Protein AF-A0A0F9G6Y0-F1 (afdb_monomer_lite)

Secondary structure (DSSP, 8-state):
--HHHHHHHHHHHHHHHHHHHHHHHHHHHHHHHHHHHHHHHHHHHHHHHHHHHHHHHHHHHHHHHHHHHHHHHHHHHHHHHHHHHHHHHHHHHHHHHHHHHHHHHHHHHHHHHHHHHHHHHHHHHHHHHHHHH-TTS-HHHHHHHHHHHHHHHHHHHHHHHHHHT---STT-----S--------------------

Radius of gyration: 64.53 Å; chains: 1; bounding box: 117×68×175 Å

Foldseek 3Di:
DVVVVVVVVVVVVVVVVVVVVVVVVVVVVVVVVVVVVVVVVVVVVVVVVVVVVVVVVVVVVVVVVVVVVVVVVVVVVVVVVVVVVVVVVVVVVVVVVVVVVVVVVLVVLVVVLVVQLVVLVVVLVVVLVVLVPDPVADPVRSVVVNVVSVVVSLVSNVVSCVSSVHPCNVVDCPPPPPDPPDPDDDDDDDDDDDDDD

Organism: NCBI:txid412755

Sequence (197 aa):
MIELRDENLKAVMTHQGTLDETMVTANYDANSLLQGELGLINEQLDKNKAGYRTDDIEQQGDIEDELLRQKGVIEEKLQGIVGSQALEQQGLKGELMLDVTALEGKYKTLMATKGAAATIFANASLVMSEILANPDISTIAKDALIKHQVTLLKSALNVVGAIGDIDLTDLLTFGDGDNIAFPGGPGGPWGPYGPGG

pLDDT: mean 77.16, std 16.22, range [29.38, 96.5]

Structure (mmCIF, N/CA/C/O backbone):
data_AF-A0A0F9G6Y0-F1
#
_entry.id   AF-A0A0F9G6Y0-F1
#
loop_
_atom_site.group_PDB
_atom_site.id
_atom_site.type_symbol
_atom_site.label_atom_id
_atom_site.label_alt_id
_atom_site.label_comp_id
_atom_site.label_asym_id
_atom_site.label_entity_id
_atom_site.label_seq_id
_atom_site.pdbx_PDB_ins_code
_atom_site.Cartn_x
_atom_site.Cartn_y
_atom_site.Cartn_z
_atom_site.occupancy
_atom_site.B_iso_or_equiv
_atom_site.auth_seq_id
_atom_site.auth_comp_id
_atom_site.auth_asym_id
_atom_site.auth_atom_id
_atom_site.pdbx_PDB_model_num
ATOM 1 N N . MET A 1 1 ? 75.652 6.330 -91.603 1.00 62.91 1 MET A N 1
ATOM 2 C CA . MET A 1 1 ? 75.627 6.075 -90.140 1.00 62.91 1 MET A CA 1
ATOM 3 C C . MET A 1 1 ? 74.922 7.174 -89.345 1.00 62.91 1 MET A C 1
ATOM 5 O O . MET A 1 1 ? 74.298 6.826 -88.357 1.00 62.91 1 MET A O 1
ATOM 9 N N . ILE A 1 2 ? 74.984 8.454 -89.741 1.00 69.50 2 ILE A N 1
ATOM 10 C CA . ILE A 1 2 ? 74.304 9.550 -89.016 1.00 69.50 2 ILE A CA 1
ATOM 11 C C . ILE A 1 2 ? 72.777 9.530 -89.244 1.00 69.50 2 ILE A C 1
ATOM 13 O O . ILE A 1 2 ? 72.038 9.515 -88.271 1.00 69.50 2 ILE A O 1
ATOM 17 N N . GLU A 1 3 ? 72.301 9.382 -90.486 1.00 70.19 3 GLU A N 1
ATOM 18 C CA . GLU A 1 3 ? 70.852 9.331 -90.796 1.00 70.19 3 GLU A CA 1
ATOM 19 C C . GLU A 1 3 ? 70.107 8.193 -90.081 1.00 70.19 3 GLU A C 1
ATOM 21 O O . GLU A 1 3 ? 69.054 8.409 -89.492 1.00 70.19 3 GLU A O 1
ATOM 26 N N . LEU A 1 4 ? 70.697 6.992 -90.033 1.00 75.81 4 LEU A N 1
ATOM 27 C CA . LEU A 1 4 ? 70.101 5.836 -89.351 1.00 75.81 4 LEU A CA 1
ATOM 28 C C . LEU A 1 4 ? 69.978 6.043 -87.828 1.00 75.81 4 LEU A C 1
ATOM 30 O O . LEU A 1 4 ? 69.187 5.380 -87.160 1.00 75.81 4 LEU A O 1
ATOM 34 N N . ARG A 1 5 ? 70.791 6.938 -87.253 1.00 78.75 5 ARG A N 1
ATOM 35 C CA . ARG A 1 5 ? 70.744 7.287 -85.829 1.00 78.75 5 ARG A CA 1
ATOM 36 C C . ARG A 1 5 ? 69.632 8.297 -85.545 1.00 78.75 5 ARG A C 1
ATOM 38 O O . ARG A 1 5 ? 68.960 8.156 -84.528 1.00 78.75 5 ARG A O 1
ATOM 45 N N . ASP A 1 6 ? 69.408 9.247 -86.448 1.00 84.06 6 ASP A N 1
ATOM 46 C CA . ASP A 1 6 ? 68.346 10.252 -86.325 1.00 84.06 6 ASP A CA 1
ATOM 47 C C . ASP A 1 6 ? 66.949 9.653 -86.538 1.00 84.06 6 ASP A C 1
ATOM 49 O O . ASP A 1 6 ? 66.020 9.978 -85.797 1.00 84.06 6 ASP A O 1
ATOM 53 N N . GLU A 1 7 ? 66.795 8.717 -87.480 1.00 83.56 7 GLU A N 1
ATOM 54 C CA . GLU A 1 7 ? 65.532 7.986 -87.665 1.00 83.56 7 GLU A CA 1
ATOM 55 C C . GLU A 1 7 ? 65.181 7.130 -86.444 1.00 83.56 7 GLU A C 1
ATOM 57 O O . GLU A 1 7 ? 64.045 7.165 -85.967 1.00 83.56 7 GLU A O 1
ATOM 62 N N . ASN A 1 8 ? 66.167 6.425 -85.882 1.00 85.44 8 ASN A N 1
ATOM 63 C CA . ASN A 1 8 ? 65.980 5.658 -84.652 1.00 85.44 8 ASN A CA 1
ATOM 64 C C . ASN A 1 8 ? 65.640 6.562 -83.459 1.00 85.44 8 ASN A C 1
ATOM 66 O O . ASN A 1 8 ? 64.753 6.230 -82.676 1.00 85.44 8 ASN A O 1
ATOM 70 N N . LEU A 1 9 ? 66.289 7.724 -83.333 1.00 87.56 9 LEU A N 1
ATOM 71 C CA . LEU A 1 9 ? 65.975 8.690 -82.279 1.00 87.56 9 LEU A CA 1
ATOM 72 C C . LEU A 1 9 ? 64.541 9.221 -82.415 1.00 87.56 9 LEU A C 1
ATOM 74 O O . LEU A 1 9 ? 63.803 9.267 -81.432 1.00 87.56 9 LEU A O 1
ATOM 78 N N . LYS A 1 10 ? 64.115 9.558 -83.636 1.00 89.19 10 LYS A N 1
ATOM 79 C CA . LYS A 1 10 ? 62.754 10.026 -83.922 1.00 89.19 10 LYS A CA 1
ATOM 80 C C . LYS A 1 10 ? 61.702 8.952 -83.632 1.00 89.19 10 LYS A C 1
ATOM 82 O O . LYS A 1 10 ? 60.656 9.270 -83.064 1.00 89.19 10 LYS A O 1
ATOM 87 N N . ALA A 1 11 ? 61.974 7.694 -83.978 1.00 87.88 11 ALA A N 1
ATOM 88 C CA . ALA A 1 11 ? 61.091 6.569 -83.675 1.00 87.88 11 ALA A CA 1
ATOM 89 C C . ALA A 1 11 ? 60.954 6.346 -82.161 1.00 87.88 11 ALA A C 1
ATOM 91 O O . ALA A 1 11 ? 59.837 6.206 -81.666 1.00 87.88 11 ALA A O 1
ATOM 92 N N . VAL A 1 12 ? 62.064 6.402 -81.417 1.00 89.50 12 VAL A N 1
ATOM 93 C CA . VAL A 1 12 ? 62.062 6.290 -79.949 1.00 89.50 12 VAL A CA 1
ATOM 94 C C . VAL A 1 12 ? 61.293 7.443 -79.304 1.00 89.50 12 VAL A C 1
ATOM 96 O O . VAL A 1 12 ? 60.460 7.199 -78.438 1.00 89.50 12 VAL A O 1
ATOM 99 N N . MET A 1 13 ? 61.501 8.685 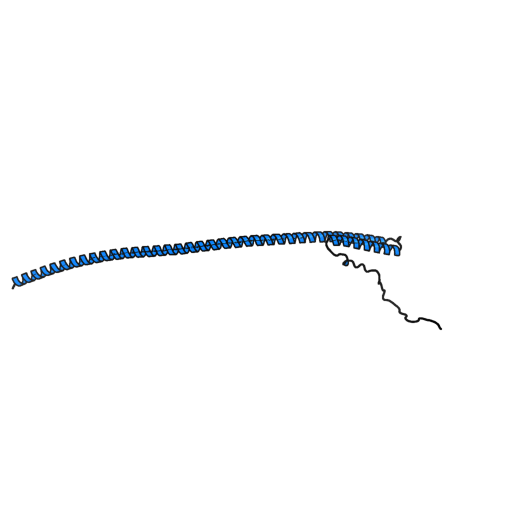-79.748 1.00 90.00 13 MET A N 1
ATOM 100 C CA . MET A 1 13 ? 60.764 9.843 -79.223 1.00 90.00 13 MET A CA 1
ATOM 101 C C . MET A 1 13 ? 59.264 9.765 -79.518 1.00 90.00 13 MET A C 1
ATOM 103 O O . MET A 1 13 ? 58.451 10.093 -78.658 1.00 90.00 13 MET A O 1
ATOM 107 N N . THR A 1 14 ? 58.891 9.307 -80.715 1.00 90.94 14 THR A N 1
ATOM 108 C CA . THR A 1 14 ? 57.478 9.127 -81.084 1.00 90.94 14 THR A CA 1
ATOM 109 C C . THR A 1 14 ? 56.839 8.034 -80.233 1.00 90.94 14 THR A C 1
ATOM 111 O O . THR A 1 14 ? 55.752 8.230 -79.699 1.00 90.94 14 THR A O 1
ATOM 114 N N . HIS A 1 15 ? 57.533 6.908 -80.048 1.00 92.50 15 HIS A N 1
ATOM 115 C CA . HIS A 1 15 ? 57.051 5.814 -79.212 1.00 92.50 15 HIS A CA 1
ATOM 116 C C . HIS A 1 15 ? 56.907 6.235 -77.743 1.00 92.50 15 HIS A C 1
ATOM 118 O O . HIS A 1 15 ? 55.876 5.957 -77.131 1.00 92.50 15 HIS A O 1
ATOM 124 N N . GLN A 1 16 ? 57.885 6.970 -77.204 1.00 90.56 16 GLN A N 1
ATOM 125 C CA . GLN A 1 16 ? 57.816 7.518 -75.850 1.00 90.56 16 GLN A CA 1
ATOM 126 C C . GLN A 1 16 ? 56.622 8.467 -75.692 1.00 90.56 16 GLN A C 1
ATOM 128 O O . GLN A 1 16 ? 55.870 8.326 -74.737 1.00 90.56 16 GLN A O 1
ATOM 133 N N . GLY A 1 17 ? 56.386 9.361 -76.659 1.00 92.38 17 GLY A N 1
ATOM 134 C CA . GLY A 1 17 ? 55.227 10.257 -76.638 1.00 92.38 17 GLY A CA 1
ATOM 135 C C . GLY A 1 17 ? 53.892 9.507 -76.632 1.00 92.38 17 GLY A C 1
ATOM 136 O O . GLY A 1 17 ? 53.020 9.822 -75.829 1.00 92.38 17 GLY A O 1
ATOM 137 N N . THR A 1 18 ? 53.753 8.465 -77.460 1.00 93.69 18 THR A N 1
ATOM 138 C CA . THR A 1 18 ? 52.536 7.631 -77.464 1.00 93.69 18 THR A CA 1
ATOM 139 C C . THR A 1 18 ? 52.351 6.847 -76.166 1.00 93.69 18 THR A C 1
ATOM 141 O O . THR A 1 18 ? 51.222 6.653 -75.715 1.00 93.69 18 THR A O 1
ATOM 144 N N . LEU A 1 19 ? 53.448 6.400 -75.550 1.00 93.69 19 LEU A N 1
ATOM 145 C CA . LEU A 1 19 ? 53.414 5.680 -74.282 1.00 93.69 19 LEU A CA 1
ATOM 146 C C . LEU A 1 19 ? 53.002 6.612 -73.139 1.00 93.69 19 LEU A C 1
ATOM 148 O O . LEU A 1 19 ? 52.130 6.251 -72.353 1.00 93.69 19 LEU A O 1
ATOM 152 N N . ASP A 1 20 ? 53.571 7.815 -73.083 1.00 95.06 20 ASP A N 1
ATOM 153 C CA . ASP A 1 20 ? 53.234 8.825 -72.081 1.00 95.06 20 ASP A CA 1
ATOM 154 C C . ASP A 1 20 ? 51.764 9.255 -72.205 1.00 95.06 20 ASP A C 1
ATOM 156 O O . ASP A 1 20 ? 51.059 9.319 -71.200 1.00 95.06 20 ASP A O 1
ATOM 160 N N . GLU A 1 21 ? 51.266 9.468 -73.428 1.00 94.19 21 GLU A N 1
ATOM 161 C CA . GLU A 1 21 ? 49.852 9.774 -73.680 1.00 94.19 21 GLU A CA 1
ATOM 162 C C . GLU A 1 21 ? 48.940 8.632 -73.212 1.00 94.19 21 GLU A C 1
ATOM 164 O O . GLU A 1 21 ? 47.998 8.859 -72.455 1.00 94.19 21 GLU A O 1
ATOM 169 N N . THR A 1 22 ? 49.277 7.387 -73.566 1.00 94.94 22 THR A N 1
ATOM 170 C CA . THR A 1 22 ? 48.517 6.205 -73.130 1.00 94.94 22 THR A CA 1
ATOM 171 C C . THR A 1 22 ? 48.510 6.074 -71.606 1.00 94.94 22 THR A C 1
ATOM 173 O O . THR A 1 22 ? 47.475 5.774 -71.012 1.00 94.94 22 THR A O 1
ATOM 176 N N . MET A 1 23 ? 49.647 6.329 -70.953 1.00 94.44 23 MET A N 1
ATOM 177 C CA . MET A 1 23 ? 49.774 6.300 -69.495 1.00 94.44 23 MET A CA 1
ATOM 178 C C . MET A 1 23 ? 48.952 7.403 -68.823 1.00 94.44 23 MET A C 1
ATOM 180 O O . MET A 1 23 ? 48.331 7.158 -67.789 1.00 94.44 23 MET A O 1
ATOM 184 N N . VAL A 1 24 ? 48.923 8.612 -69.389 1.00 95.50 24 VAL A N 1
ATOM 185 C CA . VAL A 1 24 ? 48.108 9.721 -68.871 1.00 95.50 24 VAL A CA 1
ATOM 186 C C . VAL A 1 24 ? 46.622 9.398 -68.994 1.00 95.50 24 VAL A C 1
ATOM 188 O O . VAL A 1 24 ? 45.896 9.551 -68.011 1.00 95.50 24 VAL A O 1
ATOM 191 N N . THR A 1 25 ? 46.177 8.896 -70.147 1.00 95.12 25 THR A N 1
ATOM 192 C CA . THR A 1 25 ? 44.778 8.499 -70.352 1.00 95.12 25 THR A CA 1
ATOM 193 C C . THR A 1 25 ? 44.381 7.359 -69.420 1.00 95.12 25 THR A C 1
ATOM 195 O O . THR A 1 25 ? 43.380 7.470 -68.720 1.00 95.12 25 THR A O 1
ATOM 198 N N . ALA A 1 26 ? 45.204 6.313 -69.303 1.00 94.88 26 ALA A N 1
ATOM 199 C CA . ALA A 1 26 ? 44.934 5.201 -68.394 1.00 94.88 26 ALA A CA 1
ATOM 200 C C . ALA A 1 26 ? 44.859 5.648 -66.924 1.00 94.88 26 ALA A C 1
ATOM 202 O O . ALA A 1 26 ? 43.995 5.188 -66.179 1.00 94.88 26 ALA A O 1
ATOM 203 N N . ASN A 1 27 ? 45.725 6.576 -66.502 1.00 95.12 27 ASN A N 1
ATOM 204 C CA . ASN A 1 27 ? 45.669 7.152 -65.157 1.00 95.12 27 ASN A CA 1
ATOM 205 C C . ASN A 1 27 ? 44.414 8.007 -64.942 1.00 95.12 27 ASN A C 1
ATOM 207 O O . ASN A 1 27 ? 43.843 7.990 -63.851 1.00 95.12 27 ASN A O 1
ATOM 211 N N . TYR A 1 28 ? 43.988 8.764 -65.953 1.00 95.19 28 TYR A N 1
ATOM 212 C CA . TYR A 1 28 ? 42.754 9.540 -65.890 1.00 95.19 28 TYR A CA 1
ATOM 213 C C . TYR A 1 28 ? 41.533 8.623 -65.747 1.00 95.19 28 TYR A C 1
ATOM 215 O O . TYR A 1 28 ? 40.726 8.825 -64.839 1.00 95.19 28 TYR A O 1
ATOM 223 N N . ASP A 1 29 ? 41.449 7.576 -66.567 1.00 95.62 29 ASP A N 1
ATOM 224 C CA . ASP A 1 29 ? 40.356 6.603 -66.536 1.00 95.62 29 ASP A CA 1
ATOM 225 C C . ASP A 1 29 ? 40.321 5.845 -65.202 1.00 95.62 29 ASP A C 1
ATOM 227 O O . ASP A 1 29 ? 39.265 5.729 -64.579 1.00 95.62 29 ASP A O 1
ATOM 231 N N . ALA A 1 30 ? 41.481 5.402 -64.704 1.00 95.44 30 ALA A N 1
ATOM 232 C CA . ALA A 1 30 ? 41.591 4.751 -63.400 1.00 95.44 30 ALA A CA 1
ATOM 233 C C . ALA A 1 30 ? 41.136 5.673 -62.258 1.00 95.44 30 ALA A C 1
ATOM 235 O O . ALA A 1 30 ? 40.367 5.255 -61.394 1.00 95.44 30 ALA A O 1
ATOM 236 N N . ASN A 1 31 ? 41.551 6.942 -62.267 1.00 94.88 31 ASN A N 1
ATOM 237 C CA . ASN A 1 31 ? 41.117 7.912 -61.262 1.00 94.88 31 ASN A CA 1
ATOM 238 C C . ASN A 1 31 ? 39.617 8.212 -61.352 1.00 94.88 31 ASN A C 1
ATOM 240 O O . ASN A 1 31 ? 38.967 8.365 -60.318 1.00 94.88 31 ASN A O 1
ATOM 244 N N . SER A 1 32 ? 39.057 8.278 -62.561 1.00 95.81 32 SER A N 1
ATOM 245 C CA . SER A 1 32 ? 37.621 8.472 -62.763 1.00 95.81 32 SER A CA 1
ATOM 246 C C . SER A 1 32 ? 36.811 7.294 -62.215 1.00 95.81 32 SER A C 1
ATOM 248 O O . SER A 1 32 ? 35.842 7.507 -61.483 1.00 95.81 32 SER A O 1
ATOM 250 N N . LEU A 1 33 ? 37.250 6.058 -62.480 1.00 96.06 33 LEU A N 1
ATOM 251 C CA . LEU A 1 33 ? 36.637 4.848 -61.927 1.00 96.06 33 LEU A CA 1
ATOM 252 C C . LEU A 1 33 ? 36.704 4.830 -60.397 1.00 96.06 33 LEU A C 1
ATOM 254 O O . LEU A 1 33 ? 35.678 4.637 -59.748 1.00 96.06 33 LEU A O 1
ATOM 258 N N . LEU A 1 34 ? 37.874 5.120 -59.818 1.00 95.31 34 LEU A N 1
ATOM 259 C CA . LEU A 1 34 ? 38.048 5.186 -58.364 1.00 95.31 34 LEU A CA 1
ATOM 260 C C . LEU A 1 34 ? 37.152 6.254 -57.721 1.00 95.31 34 LEU A C 1
ATOM 262 O O . LEU A 1 34 ? 36.567 6.016 -56.666 1.00 95.31 34 LEU A O 1
ATOM 266 N N . GLN A 1 35 ? 37.003 7.424 -58.349 1.00 95.06 35 GLN A N 1
ATOM 267 C CA . GLN A 1 35 ? 36.088 8.461 -57.862 1.00 95.06 35 GLN A CA 1
ATOM 268 C C . GLN A 1 35 ? 34.625 8.002 -57.902 1.00 95.06 35 GLN A C 1
ATOM 270 O O . GLN A 1 35 ? 33.879 8.269 -56.958 1.00 95.06 35 GLN A O 1
ATOM 275 N N . GLY A 1 36 ? 34.225 7.282 -58.955 1.00 96.06 36 GLY A N 1
ATOM 276 C CA . GLY A 1 36 ? 32.897 6.679 -59.058 1.00 96.06 36 GLY A CA 1
ATOM 277 C C . GLY A 1 36 ? 32.640 5.635 -57.967 1.00 96.06 36 GLY A C 1
ATOM 278 O O . GLY A 1 36 ? 31.619 5.701 -57.280 1.00 96.06 36 GLY A O 1
ATOM 279 N N . GLU A 1 37 ? 33.586 4.716 -57.750 1.00 95.81 37 GLU A N 1
ATOM 280 C CA . GLU A 1 37 ? 33.494 3.689 -56.703 1.00 95.81 37 GLU A CA 1
ATOM 281 C C . GLU A 1 37 ? 33.415 4.301 -55.299 1.00 95.81 37 GLU A C 1
ATOM 283 O O . GLU A 1 37 ? 32.571 3.898 -54.498 1.00 95.81 37 GLU A O 1
ATOM 288 N N . LEU A 1 38 ? 34.225 5.325 -55.006 1.00 94.81 38 LEU A N 1
ATOM 289 C CA . LEU A 1 38 ? 34.160 6.049 -53.732 1.00 94.81 38 LEU A CA 1
ATOM 290 C C . LEU A 1 38 ? 32.797 6.721 -53.517 1.00 94.81 38 LEU A C 1
ATOM 292 O O . LEU A 1 38 ? 32.292 6.731 -52.393 1.00 94.81 38 LEU A O 1
ATOM 296 N N . GLY A 1 39 ? 32.183 7.252 -54.578 1.00 96.06 39 GLY A N 1
ATOM 297 C CA . GLY A 1 39 ? 30.831 7.808 -54.525 1.00 96.06 39 GLY A CA 1
ATOM 298 C C . GLY A 1 39 ? 29.791 6.769 -54.100 1.00 96.06 39 GLY A C 1
ATOM 299 O O . GLY A 1 39 ? 29.021 7.013 -53.171 1.00 96.06 39 GLY A O 1
ATOM 300 N N . LEU A 1 40 ? 29.823 5.587 -54.720 1.00 96.50 40 LEU A N 1
ATOM 301 C CA . LEU A 1 40 ? 28.912 4.483 -54.397 1.00 96.50 40 LEU A CA 1
ATOM 302 C C . LEU A 1 40 ? 29.123 3.948 -52.974 1.00 96.50 40 LEU A C 1
ATOM 304 O O . LEU A 1 40 ? 28.153 3.668 -52.268 1.00 96.50 40 LEU A O 1
ATOM 308 N N . ILE A 1 41 ? 30.379 3.834 -52.529 1.00 96.00 41 ILE A N 1
ATOM 309 C CA . ILE A 1 41 ? 30.711 3.404 -51.162 1.00 96.00 41 ILE A CA 1
ATOM 310 C C . ILE A 1 41 ? 30.152 4.393 -50.137 1.00 96.00 41 ILE A C 1
ATOM 312 O O . ILE A 1 41 ? 29.559 3.968 -49.145 1.00 96.00 41 ILE A O 1
ATOM 316 N N . ASN A 1 42 ? 30.306 5.697 -50.376 1.00 95.81 42 ASN A N 1
ATOM 317 C CA . ASN A 1 42 ? 29.771 6.725 -49.485 1.00 95.81 42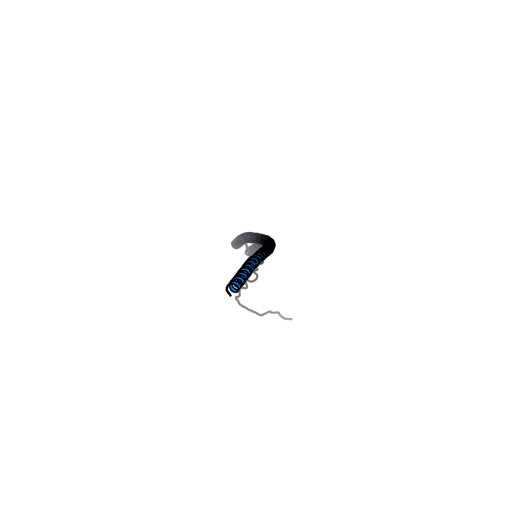 ASN A CA 1
ATOM 318 C C . ASN A 1 42 ? 28.240 6.682 -49.428 1.00 95.81 42 ASN A C 1
ATOM 320 O O . ASN A 1 42 ? 27.673 6.709 -48.338 1.00 95.81 42 ASN A O 1
ATOM 324 N N . GLU A 1 43 ? 27.571 6.524 -50.573 1.00 96.25 43 GLU A N 1
ATOM 325 C CA . GLU A 1 43 ? 26.111 6.395 -50.613 1.00 96.25 43 GLU A CA 1
ATOM 326 C C . GLU A 1 43 ? 25.629 5.155 -49.840 1.00 96.25 43 GLU A C 1
ATOM 328 O O . GLU A 1 43 ? 24.679 5.231 -49.055 1.00 96.25 43 GLU A O 1
ATOM 333 N N . GLN A 1 44 ? 26.296 4.011 -50.012 1.00 95.06 44 GLN A N 1
ATOM 334 C CA . GLN A 1 44 ? 25.956 2.792 -49.279 1.00 95.06 44 GLN A CA 1
ATOM 335 C C . GLN A 1 44 ? 26.214 2.943 -47.775 1.00 95.06 44 GLN A C 1
ATOM 337 O O . GLN A 1 44 ? 25.420 2.468 -46.960 1.00 95.06 44 GLN A O 1
ATOM 342 N N . LEU A 1 45 ? 27.305 3.612 -47.393 1.00 95.12 45 LEU A N 1
ATOM 343 C CA . LEU A 1 45 ? 27.627 3.888 -45.998 1.00 95.12 45 LEU A CA 1
ATOM 344 C C . LEU A 1 45 ? 26.546 4.755 -45.344 1.00 95.12 45 LEU A C 1
ATOM 346 O O . LEU A 1 45 ? 26.136 4.466 -44.219 1.00 95.12 45 LEU A O 1
ATOM 350 N N . ASP A 1 46 ? 26.061 5.778 -46.044 1.00 95.31 46 ASP A N 1
ATOM 351 C CA . ASP A 1 46 ? 25.008 6.660 -45.542 1.00 95.31 46 ASP A CA 1
ATOM 352 C C . ASP A 1 46 ? 23.664 5.935 -45.422 1.00 95.31 46 ASP A C 1
ATOM 354 O O . ASP A 1 46 ? 22.987 6.078 -44.401 1.00 95.31 46 ASP A O 1
ATOM 358 N N . LYS A 1 47 ? 23.315 5.076 -46.391 1.00 94.56 47 LYS A N 1
ATOM 359 C CA . LYS A 1 47 ? 22.130 4.205 -46.297 1.00 94.56 47 LYS A CA 1
ATOM 360 C C . LYS A 1 47 ? 22.210 3.258 -45.103 1.00 94.56 47 LYS A C 1
ATOM 362 O O . LYS A 1 47 ? 21.253 3.164 -44.340 1.00 94.56 47 LYS A O 1
ATOM 367 N N . ASN A 1 48 ? 23.352 2.601 -44.904 1.00 93.69 48 ASN A N 1
ATOM 368 C CA . ASN A 1 48 ? 23.547 1.688 -43.777 1.00 93.69 48 ASN A CA 1
ATOM 369 C C . ASN A 1 48 ? 23.447 2.430 -42.435 1.00 93.69 48 ASN A C 1
ATOM 371 O O . ASN A 1 48 ? 22.769 1.966 -41.524 1.00 93.69 48 ASN A O 1
ATOM 375 N N . LYS A 1 49 ? 24.074 3.610 -42.317 1.00 94.38 49 LYS A N 1
ATOM 376 C CA . LYS A 1 49 ? 23.973 4.454 -41.115 1.00 94.38 49 LYS A CA 1
ATOM 377 C C . LYS A 1 49 ? 22.540 4.898 -40.841 1.00 94.38 49 LYS A C 1
ATOM 379 O O . LYS A 1 49 ? 22.140 4.935 -39.682 1.00 94.38 49 LYS A O 1
ATOM 384 N N . ALA A 1 50 ? 21.788 5.268 -41.876 1.00 91.31 50 ALA A N 1
ATOM 385 C CA . ALA A 1 50 ? 20.386 5.640 -41.730 1.00 91.31 50 ALA A CA 1
ATOM 386 C C . ALA A 1 50 ? 19.548 4.455 -41.232 1.00 91.31 50 ALA A C 1
ATOM 388 O O . ALA A 1 50 ? 18.794 4.632 -40.282 1.00 91.31 50 ALA A O 1
ATOM 389 N N . GLY A 1 51 ? 19.753 3.261 -41.802 1.00 91.94 51 GLY A N 1
ATOM 390 C CA . GLY A 1 51 ? 19.098 2.026 -41.360 1.00 91.94 51 GLY A CA 1
ATOM 391 C C . GLY A 1 51 ? 19.336 1.735 -39.879 1.00 91.94 51 GLY A C 1
ATOM 392 O O . GLY A 1 51 ? 18.380 1.685 -39.116 1.00 91.94 51 GLY A O 1
ATOM 393 N N . TYR A 1 52 ? 20.601 1.683 -39.443 1.00 87.50 52 TYR A N 1
ATOM 394 C CA . TYR A 1 52 ? 20.925 1.434 -38.030 1.00 87.50 52 TYR A CA 1
ATOM 395 C C . TYR A 1 52 ? 20.298 2.457 -37.080 1.00 87.50 52 TYR A C 1
ATOM 397 O O . TYR A 1 52 ? 19.807 2.097 -36.018 1.00 87.50 52 TYR A O 1
ATOM 405 N N . ARG A 1 53 ? 20.268 3.740 -37.465 1.00 89.94 53 ARG A N 1
ATOM 406 C CA . ARG A 1 53 ? 19.632 4.778 -36.642 1.00 89.94 53 ARG A CA 1
ATOM 407 C C . ARG A 1 53 ? 18.125 4.586 -36.526 1.00 89.94 53 ARG A C 1
ATOM 409 O O . ARG A 1 53 ? 17.570 4.909 -35.484 1.00 89.94 53 ARG A O 1
ATOM 416 N N . THR A 1 54 ? 17.466 4.137 -37.589 1.00 91.00 54 THR A N 1
ATOM 417 C CA . THR A 1 54 ? 16.031 3.847 -37.554 1.00 91.00 54 THR A CA 1
ATOM 418 C C . THR A 1 54 ? 15.750 2.646 -36.660 1.00 91.00 54 THR A C 1
ATOM 420 O O . THR A 1 54 ? 14.889 2.759 -35.793 1.00 91.00 54 THR A O 1
ATOM 423 N N . ASP A 1 55 ? 16.526 1.569 -36.797 1.00 87.06 55 ASP A N 1
ATOM 424 C CA . ASP A 1 55 ? 16.387 0.365 -35.972 1.00 87.06 55 ASP A CA 1
ATOM 425 C C . ASP A 1 55 ? 16.603 0.676 -34.478 1.00 87.06 55 ASP A C 1
ATOM 427 O O . ASP A 1 55 ? 15.838 0.221 -33.629 1.00 87.06 55 ASP A O 1
ATOM 431 N N . ASP A 1 56 ? 17.604 1.501 -34.148 1.00 83.56 56 ASP A N 1
ATOM 432 C CA . ASP A 1 56 ? 17.871 1.929 -32.769 1.00 83.56 56 ASP A CA 1
ATOM 433 C C . ASP A 1 56 ? 16.707 2.747 -32.183 1.00 83.56 56 ASP A C 1
ATOM 435 O O . ASP A 1 56 ? 16.344 2.571 -31.019 1.00 83.56 56 ASP A O 1
ATOM 439 N N . ILE A 1 57 ? 16.115 3.647 -32.977 1.00 86.88 57 ILE A N 1
ATOM 440 C CA . ILE A 1 57 ? 14.970 4.467 -32.551 1.00 86.88 57 ILE A CA 1
ATOM 441 C C . ILE A 1 57 ? 13.733 3.592 -32.331 1.00 86.88 57 ILE A C 1
ATOM 443 O O . ILE A 1 57 ? 13.018 3.795 -31.352 1.00 86.88 57 ILE A O 1
ATOM 447 N N . GLU A 1 58 ? 13.483 2.627 -33.216 1.00 86.50 58 GLU A N 1
ATOM 448 C CA . GLU A 1 58 ? 12.353 1.700 -33.097 1.00 86.50 58 GLU A CA 1
ATOM 449 C C . GLU A 1 58 ? 12.484 0.841 -31.836 1.00 86.50 58 GLU A C 1
ATOM 451 O O . GLU A 1 58 ? 11.566 0.802 -31.019 1.00 86.50 58 GLU A O 1
ATOM 456 N N . GLN A 1 59 ? 13.666 0.264 -31.598 1.00 82.19 59 GLN A N 1
ATOM 457 C CA . GLN A 1 59 ? 13.929 -0.511 -30.384 1.00 82.19 59 GLN A CA 1
ATOM 458 C C . GLN A 1 59 ? 13.779 0.327 -29.111 1.00 82.19 59 GLN A C 1
ATOM 460 O O . GLN A 1 59 ? 13.241 -0.158 -28.115 1.00 82.19 59 GLN A O 1
ATOM 465 N N . GLN A 1 60 ? 14.243 1.580 -29.117 1.00 78.06 60 GLN A N 1
ATOM 466 C CA . GLN A 1 60 ? 14.046 2.484 -27.982 1.00 78.06 60 GLN A CA 1
ATOM 467 C C . GLN A 1 60 ? 12.563 2.785 -27.749 1.00 78.06 60 GLN A C 1
ATOM 469 O O . GLN A 1 60 ? 12.120 2.729 -26.603 1.00 78.06 60 GLN A O 1
ATOM 474 N N . GLY A 1 61 ? 11.800 3.036 -28.815 1.00 75.38 61 GLY A N 1
ATOM 475 C CA . GLY A 1 61 ? 10.356 3.256 -28.741 1.00 75.38 61 GLY A CA 1
ATOM 476 C C . GLY A 1 61 ? 9.613 2.061 -28.145 1.00 75.38 61 GLY A C 1
ATOM 477 O O . GLY A 1 61 ? 8.845 2.231 -27.201 1.00 75.38 61 GLY A O 1
ATOM 478 N N . ASP A 1 62 ? 9.909 0.847 -28.613 1.00 79.81 62 ASP A N 1
ATOM 479 C CA . ASP A 1 62 ? 9.294 -0.383 -28.098 1.00 79.81 62 ASP A CA 1
ATOM 480 C C . ASP A 1 62 ? 9.587 -0.600 -26.604 1.00 79.81 62 ASP A C 1
ATOM 482 O O . ASP A 1 62 ? 8.707 -0.993 -25.831 1.00 79.81 62 ASP A O 1
ATOM 486 N N . ILE A 1 63 ? 10.824 -0.321 -26.175 1.00 80.56 63 ILE A N 1
ATOM 487 C CA . ILE A 1 63 ? 11.227 -0.416 -24.765 1.00 80.56 63 ILE A CA 1
ATOM 488 C C . ILE A 1 63 ? 10.488 0.625 -23.916 1.00 80.56 63 ILE A C 1
ATOM 490 O O . ILE A 1 63 ? 10.030 0.307 -22.814 1.00 80.56 63 ILE A O 1
ATOM 494 N N . GLU A 1 64 ? 10.383 1.864 -24.395 1.00 84.31 64 GLU A N 1
ATOM 495 C CA . GLU A 1 64 ? 9.687 2.941 -23.689 1.00 84.31 64 GLU A CA 1
ATOM 496 C C . GLU A 1 64 ? 8.185 2.664 -23.562 1.00 84.31 64 GLU A C 1
ATOM 498 O O . GLU A 1 64 ? 7.624 2.830 -22.473 1.00 84.31 64 GLU A O 1
ATOM 503 N N . ASP A 1 65 ? 7.554 2.172 -24.627 1.00 81.44 65 ASP A N 1
ATOM 504 C CA . ASP A 1 65 ? 6.141 1.792 -24.639 1.00 81.44 65 ASP A CA 1
ATOM 505 C C . ASP A 1 65 ? 5.855 0.645 -23.664 1.00 81.44 65 ASP A C 1
ATOM 507 O O . ASP A 1 65 ? 4.874 0.685 -22.909 1.00 81.44 65 ASP A O 1
ATOM 511 N N . GLU A 1 66 ? 6.722 -0.369 -23.626 1.00 86.44 66 GLU A N 1
ATOM 512 C CA . GLU A 1 66 ? 6.596 -1.477 -22.680 1.00 86.44 66 GLU A CA 1
ATOM 513 C C . GLU A 1 66 ? 6.796 -1.006 -21.232 1.00 86.44 66 GLU A C 1
ATOM 515 O O . GLU A 1 66 ? 6.010 -1.354 -20.345 1.00 86.44 66 GLU A O 1
ATOM 520 N N . LEU A 1 67 ? 7.786 -0.144 -20.979 1.00 82.88 67 LEU A N 1
ATOM 521 C CA . LEU A 1 67 ? 8.001 0.453 -19.659 1.00 82.88 67 LEU A CA 1
ATOM 522 C C . LEU A 1 67 ? 6.774 1.260 -19.208 1.00 82.88 67 LEU A C 1
ATOM 524 O O . LEU A 1 67 ? 6.371 1.184 -18.042 1.00 82.88 67 LEU A O 1
ATOM 528 N N . LEU A 1 68 ? 6.173 2.032 -20.115 1.00 88.44 68 LEU A N 1
ATOM 529 C CA . LEU A 1 68 ? 4.985 2.831 -19.834 1.00 88.44 68 LEU A CA 1
ATOM 530 C C . LEU A 1 68 ? 3.777 1.940 -19.513 1.00 88.44 68 LEU A C 1
ATOM 532 O O . LEU A 1 68 ? 3.073 2.193 -18.531 1.00 88.44 68 LEU A O 1
ATOM 536 N N . ARG A 1 69 ? 3.574 0.859 -20.276 1.00 87.88 69 ARG A N 1
ATOM 537 C CA . ARG A 1 69 ? 2.532 -0.143 -19.997 1.00 87.88 69 ARG A CA 1
ATOM 538 C C . ARG A 1 69 ? 2.711 -0.784 -18.627 1.00 87.88 69 ARG A C 1
ATOM 540 O O . ARG A 1 69 ? 1.753 -0.860 -17.856 1.00 87.88 69 ARG A O 1
ATOM 547 N N . GLN A 1 70 ? 3.930 -1.205 -18.297 1.00 87.75 70 GLN A N 1
ATOM 548 C CA . GLN A 1 70 ? 4.226 -1.809 -16.999 1.00 87.75 70 GLN A CA 1
ATOM 549 C C . GLN A 1 70 ? 3.973 -0.835 -15.847 1.00 87.75 70 GLN A C 1
ATOM 551 O O . GLN A 1 70 ? 3.370 -1.227 -14.846 1.00 87.75 70 GLN A O 1
ATOM 556 N N . LYS A 1 71 ? 4.365 0.437 -15.994 1.00 84.50 71 LYS A N 1
ATOM 557 C CA . LYS A 1 71 ? 4.065 1.482 -15.003 1.00 84.50 71 LYS A CA 1
ATOM 558 C C . LYS A 1 71 ? 2.564 1.643 -14.781 1.00 84.50 71 LYS A C 1
ATOM 560 O O . LYS A 1 71 ? 2.144 1.622 -13.629 1.00 84.50 71 LYS A O 1
ATOM 565 N N . GLY A 1 72 ? 1.765 1.709 -15.847 1.00 84.00 72 GLY A N 1
ATOM 566 C CA . GLY A 1 72 ? 0.306 1.813 -15.732 1.00 84.00 72 GLY A CA 1
ATOM 567 C C . GLY A 1 72 ? -0.314 0.648 -14.952 1.00 84.00 72 GLY A C 1
ATOM 568 O O . GLY A 1 72 ? -1.100 0.862 -14.031 1.00 84.00 72 GLY A O 1
ATOM 569 N N . VAL A 1 73 ? 0.108 -0.588 -15.241 1.00 90.31 73 VAL A N 1
ATOM 570 C CA . VAL A 1 73 ? -0.357 -1.784 -14.509 1.00 90.31 73 VAL A CA 1
ATOM 571 C C . VAL A 1 73 ? 0.059 -1.751 -13.034 1.00 90.31 73 VAL A C 1
ATOM 573 O O . VAL A 1 73 ? -0.697 -2.182 -12.161 1.00 90.31 73 VAL A O 1
ATOM 576 N N . ILE A 1 74 ? 1.270 -1.275 -12.734 1.00 88.94 74 ILE A N 1
ATOM 577 C CA . ILE A 1 74 ? 1.751 -1.143 -11.354 1.00 88.94 74 ILE A CA 1
ATOM 578 C C . ILE A 1 74 ? 0.939 -0.086 -10.605 1.00 88.94 74 ILE A C 1
ATOM 580 O O . ILE A 1 74 ? 0.507 -0.357 -9.487 1.00 88.94 74 ILE A O 1
ATOM 584 N N . GLU A 1 75 ? 0.709 1.080 -11.204 1.00 91.44 75 GLU A N 1
ATOM 585 C CA . GLU A 1 75 ? -0.067 2.170 -10.604 1.00 91.44 75 GLU A CA 1
ATOM 586 C C . GLU A 1 75 ? -1.504 1.739 -10.294 1.00 91.44 75 GLU A C 1
ATOM 588 O O . GLU A 1 75 ? -1.976 1.959 -9.177 1.00 91.44 75 GLU A O 1
ATOM 593 N N . GLU A 1 76 ? -2.162 1.041 -11.223 1.00 91.75 76 GLU A N 1
ATOM 594 C CA . GLU A 1 76 ? -3.510 0.501 -11.022 1.00 91.75 76 GLU A CA 1
ATOM 595 C C . GLU A 1 76 ? -3.556 -0.483 -9.840 1.00 91.75 76 GLU A C 1
ATOM 597 O O . GLU A 1 76 ? -4.402 -0.372 -8.946 1.00 91.75 76 GLU A O 1
ATOM 602 N N . LYS A 1 77 ? -2.596 -1.415 -9.777 1.00 87.81 77 LYS A N 1
ATOM 603 C CA . LYS A 1 77 ? -2.485 -2.361 -8.656 1.00 87.81 77 LYS A CA 1
ATOM 604 C C . LYS A 1 77 ? -2.224 -1.649 -7.334 1.00 87.81 77 LYS A C 1
ATOM 606 O O . LYS A 1 77 ? -2.817 -2.011 -6.318 1.00 87.81 77 LYS A O 1
ATOM 611 N N . LEU A 1 78 ? -1.343 -0.651 -7.333 1.00 90.75 78 LEU A N 1
ATOM 612 C CA . LEU A 1 78 ? -0.979 0.091 -6.131 1.00 90.75 78 LEU A CA 1
ATOM 613 C C . LEU A 1 78 ? -2.177 0.884 -5.599 1.00 90.75 78 LEU A C 1
ATOM 615 O O . LEU A 1 78 ? -2.450 0.850 -4.399 1.00 90.75 78 LEU A O 1
ATOM 619 N N . GLN A 1 79 ? -2.940 1.521 -6.489 1.00 90.12 79 GLN A N 1
ATOM 620 C CA . GLN A 1 79 ? -4.170 2.224 -6.136 1.00 90.12 79 GLN A CA 1
ATOM 621 C C . GLN A 1 79 ? -5.220 1.271 -5.546 1.00 90.12 79 GLN A C 1
ATOM 623 O O . GLN A 1 79 ? -5.834 1.599 -4.529 1.00 90.12 79 GLN A O 1
ATOM 628 N N . GLY A 1 80 ? -5.380 0.077 -6.127 1.00 90.12 80 GLY A N 1
ATOM 629 C CA . GLY A 1 80 ? -6.261 -0.963 -5.593 1.00 90.12 80 GLY A CA 1
ATOM 630 C C . GLY A 1 80 ? -5.878 -1.400 -4.175 1.00 90.12 80 GLY A C 1
ATOM 631 O O . GLY A 1 80 ? -6.731 -1.412 -3.288 1.00 90.12 80 GLY A O 1
ATOM 632 N N . ILE A 1 81 ? -4.591 -1.686 -3.940 1.00 88.44 81 ILE A N 1
ATOM 633 C CA . ILE A 1 81 ? -4.067 -2.109 -2.628 1.00 88.44 81 ILE A CA 1
ATOM 634 C C . ILE A 1 81 ? -4.254 -1.014 -1.571 1.00 88.44 81 ILE A C 1
ATOM 636 O O . ILE A 1 81 ? -4.710 -1.291 -0.460 1.00 88.44 81 ILE A O 1
ATOM 640 N N . VAL A 1 82 ? -3.914 0.234 -1.905 1.00 90.44 82 VAL A N 1
ATOM 641 C CA . VAL A 1 82 ? -4.061 1.369 -0.981 1.00 90.44 82 VAL A CA 1
ATOM 642 C C . VAL A 1 82 ? -5.535 1.588 -0.634 1.00 90.44 82 VAL A C 1
ATOM 644 O O . VAL A 1 82 ? -5.867 1.781 0.537 1.00 90.44 82 VAL A O 1
ATOM 647 N N . GLY A 1 83 ? -6.428 1.500 -1.624 1.00 88.31 83 GLY A N 1
ATOM 648 C CA . GLY A 1 83 ? -7.871 1.613 -1.414 1.00 88.31 83 GLY A CA 1
ATOM 649 C C . GLY A 1 83 ? -8.426 0.522 -0.497 1.00 88.31 83 GLY A C 1
ATOM 650 O O . GLY A 1 83 ? -9.138 0.829 0.461 1.00 88.31 83 GLY A O 1
ATOM 651 N N . SER A 1 84 ? -8.068 -0.744 -0.737 1.00 88.31 84 SER A N 1
ATOM 652 C CA . SER A 1 84 ? -8.541 -1.862 0.090 1.00 88.31 84 SER A CA 1
ATOM 653 C C . SER A 1 84 ? -8.022 -1.785 1.527 1.00 88.31 84 SER A C 1
ATOM 655 O O . SER A 1 84 ? -8.794 -1.991 2.461 1.00 88.31 84 SER A O 1
ATOM 657 N N . GLN A 1 85 ? -6.748 -1.426 1.722 1.00 86.88 85 GLN A N 1
ATOM 658 C CA . GLN A 1 85 ? -6.166 -1.281 3.061 1.00 86.88 85 GLN A CA 1
ATOM 659 C C . GLN A 1 85 ? -6.811 -0.142 3.854 1.00 86.88 85 GLN A C 1
ATOM 661 O O . GLN A 1 85 ? -7.051 -0.286 5.052 1.00 86.88 85 GLN A O 1
ATOM 666 N N . ALA A 1 86 ? -7.112 0.986 3.204 1.00 86.88 86 ALA A N 1
ATOM 667 C CA . ALA A 1 86 ? -7.784 2.102 3.861 1.00 86.88 86 ALA A CA 1
ATOM 668 C C . ALA A 1 86 ? -9.184 1.706 4.361 1.00 86.88 86 ALA A C 1
ATOM 670 O O . ALA A 1 86 ? -9.545 2.028 5.495 1.00 86.88 86 ALA A O 1
ATOM 671 N N . LEU A 1 87 ? -9.945 0.966 3.546 1.00 85.56 87 LEU A N 1
ATOM 672 C CA . LEU A 1 87 ? -11.271 0.465 3.917 1.00 85.56 87 LEU A CA 1
ATOM 673 C C . LEU A 1 87 ? -11.204 -0.553 5.062 1.00 85.56 87 LEU A C 1
ATOM 675 O O . LEU A 1 87 ? -11.980 -0.452 6.011 1.00 85.56 87 LEU A O 1
ATOM 679 N N . GLU A 1 88 ? -10.257 -1.491 5.015 1.00 86.75 88 GLU A N 1
ATOM 680 C CA . GLU A 1 88 ? -10.054 -2.481 6.079 1.00 86.75 88 GLU A CA 1
ATOM 681 C C . GLU A 1 88 ? -9.697 -1.810 7.414 1.00 86.75 88 GLU A C 1
ATOM 683 O O . GLU A 1 88 ? -10.325 -2.074 8.441 1.00 86.75 88 GLU A O 1
ATOM 688 N N . GLN A 1 89 ? -8.753 -0.863 7.402 1.00 84.75 89 GLN A N 1
ATOM 689 C CA . GLN A 1 89 ? -8.379 -0.105 8.598 1.00 84.75 89 GLN A CA 1
ATOM 690 C C . GLN A 1 89 ? -9.540 0.721 9.156 1.00 84.75 89 GLN A C 1
ATOM 692 O O . GLN A 1 89 ? -9.666 0.862 10.373 1.00 84.75 89 GLN A O 1
ATOM 697 N N . GLN A 1 90 ? -10.380 1.291 8.291 1.00 84.94 90 GLN A N 1
ATOM 698 C CA . GLN A 1 90 ? -11.567 2.022 8.722 1.00 84.94 90 GLN A CA 1
ATOM 699 C C . GLN A 1 90 ? -12.597 1.088 9.371 1.00 84.94 90 GLN A C 1
ATOM 701 O O . GLN A 1 90 ? -13.161 1.449 10.404 1.00 84.94 90 GLN A O 1
ATOM 706 N N . GLY A 1 91 ? -12.795 -0.111 8.813 1.00 83.25 91 GLY A N 1
ATOM 707 C CA . GLY A 1 91 ? -13.648 -1.150 9.392 1.00 83.25 91 GLY A CA 1
ATOM 708 C C . GLY A 1 91 ? -13.184 -1.566 10.788 1.00 83.25 91 GLY A C 1
ATOM 709 O O . GLY A 1 91 ? -13.952 -1.455 11.742 1.00 83.25 91 GLY A O 1
ATOM 710 N N . LEU A 1 92 ? -11.902 -1.921 10.929 1.00 83.06 92 LEU A N 1
ATOM 711 C CA . LEU A 1 92 ? -11.297 -2.298 12.215 1.00 83.06 92 LEU A CA 1
ATOM 712 C C . LEU A 1 92 ? -11.405 -1.182 13.264 1.00 83.06 92 LEU A C 1
ATOM 714 O O . LEU A 1 92 ? -11.695 -1.440 14.430 1.00 83.06 92 LEU A O 1
ATOM 718 N N . LYS A 1 93 ? -11.200 0.080 12.859 1.00 81.94 93 LYS A N 1
ATOM 719 C CA . LYS A 1 93 ? -11.385 1.236 13.752 1.00 81.94 93 LYS A CA 1
ATOM 720 C C . LYS A 1 93 ? -12.838 1.392 14.201 1.00 81.94 93 LYS A C 1
ATOM 722 O O . LYS A 1 93 ? -13.069 1.731 15.359 1.00 81.94 93 LYS A O 1
ATOM 727 N N . GLY A 1 94 ? -13.798 1.169 13.303 1.00 83.00 94 GLY A N 1
ATOM 728 C CA . GLY A 1 94 ? -15.224 1.216 13.624 1.00 83.00 94 GLY A CA 1
ATOM 729 C C . GLY A 1 94 ? -15.629 0.134 14.626 1.00 83.00 94 GLY A C 1
ATOM 730 O O . GLY A 1 94 ? -16.275 0.442 15.624 1.00 83.00 94 GLY A O 1
ATOM 731 N N . GLU A 1 95 ? -15.195 -1.106 14.399 1.00 81.94 95 GLU A N 1
ATOM 732 C CA . GLU A 1 95 ? -15.456 -2.240 15.294 1.00 81.94 95 GLU A CA 1
ATOM 733 C C . GLU A 1 95 ? -14.843 -2.019 16.684 1.00 81.94 95 GLU A C 1
ATOM 735 O O . GLU A 1 95 ? -15.545 -2.097 17.691 1.00 81.94 95 GLU A O 1
ATOM 740 N N . LEU A 1 96 ? -13.577 -1.592 16.744 1.00 76.94 96 LEU A N 1
ATOM 741 C CA . LEU A 1 96 ? -12.918 -1.257 18.008 1.00 76.94 96 LEU A CA 1
ATOM 742 C C . LEU A 1 96 ? -13.657 -0.147 18.773 1.00 76.94 96 LEU A C 1
ATOM 744 O O . LEU A 1 96 ? -13.780 -0.204 19.995 1.00 76.94 96 LEU A O 1
ATOM 748 N N . MET A 1 97 ? -14.151 0.875 18.071 1.00 77.31 97 MET A N 1
ATOM 749 C CA . MET A 1 97 ? -14.894 1.967 18.701 1.00 77.31 97 MET A CA 1
ATOM 750 C C . MET A 1 97 ? -16.224 1.487 19.296 1.00 77.31 97 MET A C 1
ATOM 752 O O . MET A 1 97 ? -16.609 1.949 20.375 1.00 77.31 97 MET A O 1
ATOM 756 N N . LEU A 1 98 ? -16.914 0.557 18.630 1.00 79.06 98 LEU A N 1
ATOM 757 C CA . LEU A 1 98 ? -18.132 -0.062 19.157 1.00 79.06 98 LEU A CA 1
ATOM 758 C C . LEU A 1 98 ? -17.836 -0.866 20.425 1.00 79.06 98 LEU A C 1
ATOM 760 O O . LEU A 1 98 ? -18.524 -0.678 21.431 1.00 79.06 98 LEU A O 1
ATOM 764 N N . ASP A 1 99 ? -16.781 -1.678 20.408 1.00 76.25 99 ASP A N 1
ATOM 765 C CA . ASP A 1 99 ? -16.378 -2.488 21.559 1.00 76.25 99 ASP A CA 1
ATOM 766 C C . ASP A 1 99 ? -15.983 -1.631 22.763 1.00 76.25 99 ASP A C 1
ATOM 768 O O . ASP A 1 99 ? -16.440 -1.880 23.883 1.00 76.25 99 ASP A O 1
ATOM 772 N N . VAL A 1 100 ? -15.191 -0.576 22.546 1.00 79.62 100 VAL A N 1
ATOM 773 C CA . VAL A 1 100 ? -14.813 0.370 23.608 1.00 79.62 100 VAL A CA 1
ATOM 774 C C . VAL A 1 100 ? -16.052 1.062 24.175 1.00 79.62 100 VAL A C 1
ATOM 776 O O . VAL A 1 100 ? -16.210 1.123 25.392 1.00 79.62 100 VAL A O 1
ATOM 779 N N . THR A 1 101 ? -16.973 1.518 23.323 1.00 80.12 101 THR A N 1
ATOM 780 C CA . THR A 1 101 ? -18.215 2.173 23.769 1.00 80.12 101 THR A CA 1
ATOM 781 C C . THR A 1 101 ? -19.089 1.220 24.588 1.00 80.12 101 THR A C 1
ATOM 783 O O . THR A 1 101 ? -19.628 1.599 25.633 1.00 80.12 101 THR A O 1
ATOM 786 N N . ALA A 1 102 ? -19.209 -0.039 24.157 1.00 76.81 102 ALA A N 1
ATOM 787 C CA . ALA A 1 102 ? -19.939 -1.066 24.890 1.00 76.81 102 ALA A CA 1
ATOM 788 C C . ALA A 1 102 ? -19.285 -1.365 26.250 1.00 76.81 102 ALA A C 1
ATOM 790 O O . ALA A 1 102 ? -19.983 -1.493 27.260 1.00 76.81 102 ALA A O 1
ATOM 791 N N . LEU A 1 103 ? -17.952 -1.435 26.297 1.00 72.75 103 LEU A N 1
ATOM 792 C CA . LEU A 1 103 ? -17.191 -1.666 27.523 1.00 72.75 103 LEU A CA 1
ATOM 793 C C . LEU A 1 103 ? -17.308 -0.491 28.502 1.00 72.75 103 LEU A C 1
ATOM 795 O O . LEU A 1 103 ? -17.533 -0.707 29.693 1.00 72.75 103 LEU A O 1
ATOM 799 N N . GLU A 1 104 ? -17.241 0.747 28.014 1.00 76.19 104 GLU A N 1
ATOM 800 C CA . GLU A 1 104 ? -17.489 1.945 28.819 1.00 76.19 104 GLU A CA 1
ATOM 801 C C . GLU A 1 104 ? -18.911 1.974 29.387 1.00 76.19 104 GLU A C 1
ATOM 803 O O . GLU A 1 104 ? -19.101 2.333 30.551 1.00 76.19 104 GLU A O 1
ATOM 808 N N . GLY A 1 105 ? -19.909 1.579 28.590 1.00 75.69 105 GLY A N 1
ATOM 809 C CA . GLY A 1 105 ? -21.295 1.446 29.036 1.00 75.69 105 GLY A CA 1
ATOM 810 C C . GLY A 1 105 ? -21.426 0.438 30.176 1.00 75.69 105 GLY A C 1
ATOM 811 O O . GLY A 1 105 ? -21.921 0.782 31.249 1.00 75.69 105 GLY A O 1
ATOM 812 N N . LYS A 1 106 ? -20.891 -0.775 29.985 1.00 71.88 106 LYS A N 1
ATOM 813 C CA . LYS A 1 106 ? -20.858 -1.820 31.022 1.00 71.88 106 LYS A CA 1
ATOM 814 C C . LYS A 1 106 ? -20.136 -1.350 32.285 1.00 71.88 106 LYS A C 1
ATOM 816 O O . LYS A 1 106 ? -20.631 -1.566 33.388 1.00 71.88 106 LYS A O 1
ATO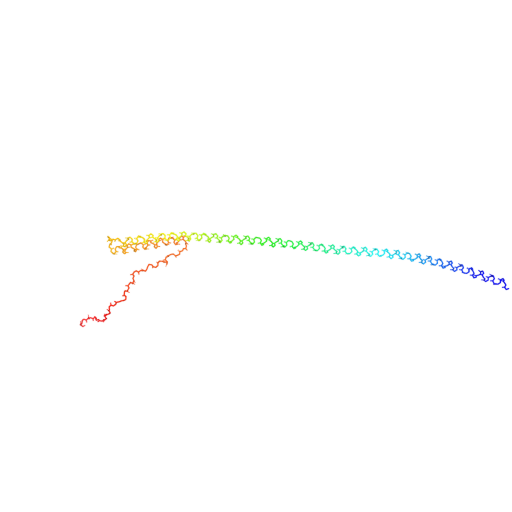M 821 N N . TYR A 1 107 ? -19.002 -0.665 32.146 1.00 74.94 107 TYR A N 1
ATOM 822 C CA . TYR A 1 107 ? -18.241 -0.140 33.279 1.00 74.94 107 TYR A CA 1
ATOM 823 C C . TYR A 1 107 ? -19.002 0.949 34.050 1.00 74.94 107 TYR A C 1
ATOM 825 O O . TYR A 1 107 ? -19.028 0.924 35.282 1.00 74.94 107 TYR A O 1
ATOM 833 N N . LYS A 1 108 ? -19.654 1.889 33.353 1.00 76.88 108 LYS A N 1
ATOM 834 C CA . LYS A 1 108 ? -20.486 2.927 33.984 1.00 76.88 108 LYS A CA 1
ATOM 835 C C . LYS A 1 108 ? -21.658 2.312 34.743 1.00 76.88 108 LYS A C 1
ATOM 837 O O . LYS A 1 108 ? -21.889 2.693 35.890 1.00 76.88 108 LYS A O 1
ATOM 842 N N . THR A 1 109 ? -22.339 1.337 34.143 1.00 75.62 109 THR A N 1
ATOM 843 C CA . THR A 1 109 ? -23.412 0.587 34.806 1.00 75.62 109 THR A CA 1
ATOM 844 C C . THR A 1 109 ? -22.883 -0.127 36.047 1.00 75.62 109 THR A C 1
ATOM 846 O O . THR A 1 109 ? -23.412 0.083 37.132 1.00 75.62 109 THR A O 1
ATOM 849 N N . LEU A 1 110 ? -21.774 -0.866 35.935 1.00 73.75 110 LEU A N 1
ATOM 850 C CA . LEU A 1 110 ? -21.124 -1.538 37.064 1.00 73.75 110 LEU A CA 1
ATOM 851 C C . LEU A 1 110 ? -20.790 -0.566 38.206 1.00 73.75 110 LEU A C 1
ATOM 853 O O . LEU A 1 110 ? -21.021 -0.883 39.372 1.00 73.75 110 LEU A O 1
ATOM 857 N N . MET A 1 111 ? -20.257 0.617 37.896 1.00 75.62 111 MET A N 1
ATOM 858 C CA . MET A 1 111 ? -19.926 1.624 38.908 1.00 75.62 111 MET A CA 1
ATOM 859 C C . MET A 1 111 ? -21.166 2.215 39.582 1.00 75.62 111 MET A C 1
ATOM 861 O O . MET A 1 111 ? -21.181 2.347 40.808 1.00 75.62 111 MET A O 1
ATOM 865 N N . ALA A 1 112 ? -22.220 2.514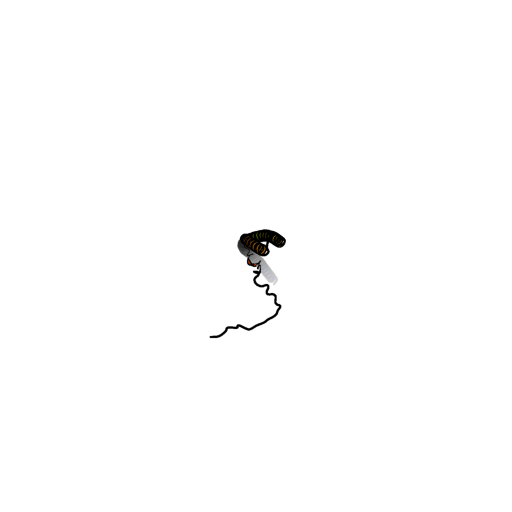 38.820 1.00 74.25 112 ALA A N 1
ATOM 866 C CA . ALA A 1 112 ? -23.492 2.974 39.374 1.00 74.25 112 ALA A CA 1
ATOM 867 C C . ALA A 1 112 ? -24.124 1.911 40.289 1.00 74.25 112 ALA A C 1
ATOM 869 O O . ALA A 1 112 ? -24.533 2.215 41.412 1.00 74.25 112 ALA A O 1
ATOM 870 N N . THR A 1 113 ? -24.115 0.651 39.850 1.00 73.69 113 THR A N 1
ATOM 871 C CA . THR A 1 113 ? -24.608 -0.498 40.614 1.00 73.69 113 THR A CA 1
ATOM 872 C C . THR A 1 113 ? -23.824 -0.694 41.912 1.00 73.69 113 THR A C 1
ATOM 874 O O . THR A 1 113 ? -24.424 -0.870 42.972 1.00 73.69 113 THR A O 1
ATOM 877 N N . LYS A 1 114 ? -22.488 -0.587 41.876 1.00 69.12 114 LYS A N 1
ATOM 878 C CA . LYS A 1 114 ? -21.637 -0.655 43.078 1.00 69.12 114 LYS A CA 1
ATOM 879 C C . LYS A 1 114 ? -21.936 0.466 44.071 1.00 69.12 114 LYS A C 1
ATOM 881 O O . LYS A 1 114 ? -22.017 0.200 45.268 1.00 69.12 114 LYS A O 1
ATOM 886 N N . GLY A 1 115 ? -22.119 1.696 43.588 1.00 74.81 115 GLY A N 1
ATOM 887 C CA . GLY A 1 115 ? -22.500 2.829 44.432 1.00 74.81 115 GLY A CA 1
ATOM 888 C C . GLY A 1 115 ? -23.836 2.596 45.140 1.00 74.81 115 GLY A C 1
ATOM 889 O O . GLY A 1 115 ? -23.922 2.736 46.358 1.00 74.81 115 GLY A O 1
ATOM 890 N N . ALA A 1 116 ? -24.850 2.151 44.393 1.00 73.38 116 ALA A N 1
ATOM 891 C CA . ALA A 1 116 ? -26.166 1.830 44.940 1.00 73.38 116 ALA A CA 1
ATOM 892 C C . ALA A 1 116 ? -26.110 0.689 45.973 1.00 73.38 116 ALA A C 1
ATOM 894 O O . ALA A 1 116 ? -26.675 0.814 47.060 1.00 73.38 116 ALA A O 1
ATOM 895 N N . ALA A 1 117 ? -25.386 -0.395 45.672 1.00 65.38 117 ALA A N 1
ATOM 896 C CA . ALA A 1 117 ? -25.211 -1.523 46.585 1.00 65.38 117 ALA A CA 1
ATOM 897 C C . ALA A 1 117 ? -24.525 -1.104 47.898 1.00 65.38 117 ALA A C 1
ATOM 899 O O . ALA A 1 117 ? -24.984 -1.479 48.979 1.00 65.38 117 ALA A O 1
ATOM 900 N N . ALA A 1 118 ? -23.474 -0.279 47.823 1.00 71.69 118 ALA A N 1
ATOM 901 C CA . ALA A 1 118 ? -22.772 0.232 48.999 1.00 71.69 118 ALA A CA 1
ATOM 902 C C . ALA A 1 118 ? -23.687 1.085 49.896 1.00 71.69 118 ALA A C 1
ATOM 904 O O . ALA A 1 118 ? -23.676 0.928 51.118 1.00 71.69 118 ALA A O 1
ATOM 905 N N . THR A 1 119 ? -24.524 1.944 49.306 1.00 77.94 119 THR A N 1
ATOM 906 C CA . THR A 1 119 ? -25.504 2.746 50.055 1.00 77.94 119 THR A CA 1
ATOM 907 C C . THR A 1 119 ? -26.564 1.875 50.731 1.00 77.94 119 THR A C 1
ATOM 909 O O . THR A 1 119 ? -26.878 2.090 51.901 1.00 77.94 119 THR A O 1
ATOM 912 N N . ILE A 1 120 ? -27.096 0.868 50.032 1.00 77.38 120 ILE A N 1
ATOM 913 C CA . ILE A 1 120 ? -28.100 -0.053 50.588 1.00 77.38 120 ILE A CA 1
ATOM 914 C C . ILE A 1 120 ? -27.518 -0.840 51.768 1.00 77.38 120 ILE A C 1
ATOM 916 O O . ILE A 1 120 ? -28.163 -0.943 52.811 1.00 77.38 120 ILE A O 1
ATOM 920 N N . PHE A 1 121 ? -26.286 -1.340 51.639 1.00 74.75 121 PHE A N 1
ATOM 921 C CA . PHE A 1 121 ? -25.603 -2.057 52.715 1.00 74.75 121 PHE A CA 1
ATOM 922 C C . PHE A 1 121 ? -25.343 -1.169 53.942 1.00 74.75 121 PHE A C 1
ATOM 924 O O . PHE A 1 121 ? -25.588 -1.596 55.074 1.00 74.75 121 PHE A O 1
ATOM 931 N N . ALA A 1 122 ? -24.889 0.072 53.734 1.00 75.69 122 ALA A N 1
ATOM 932 C CA . ALA A 1 122 ? -24.657 1.026 54.818 1.00 75.69 122 ALA A CA 1
ATOM 933 C C . ALA A 1 122 ? -25.953 1.341 55.583 1.00 75.69 122 ALA A C 1
ATOM 935 O O . ALA A 1 122 ? -25.973 1.286 56.812 1.00 75.69 122 ALA A O 1
ATOM 936 N N . ASN A 1 123 ? -27.053 1.582 54.862 1.00 78.31 123 ASN A N 1
ATOM 937 C CA . ASN A 1 123 ? -28.365 1.825 55.464 1.00 78.31 123 ASN A CA 1
ATOM 938 C C . ASN A 1 123 ? -28.882 0.601 56.232 1.00 78.31 123 ASN A C 1
ATOM 940 O O . ASN A 1 123 ? -29.353 0.738 57.359 1.00 78.31 123 ASN A O 1
ATOM 944 N N . ALA A 1 124 ? -28.760 -0.600 55.661 1.00 74.62 124 ALA A N 1
ATOM 945 C CA . ALA A 1 124 ? -29.171 -1.830 56.334 1.00 74.62 124 ALA A CA 1
ATOM 946 C C . ALA A 1 124 ? -28.357 -2.080 57.615 1.00 74.62 124 ALA A C 1
ATOM 948 O O . ALA A 1 124 ? -28.928 -2.439 58.642 1.00 74.62 124 ALA A O 1
ATOM 949 N N . SER A 1 125 ? -27.045 -1.823 57.582 1.00 76.81 125 SER A N 1
ATOM 950 C CA . SER A 1 125 ? -26.162 -1.962 58.750 1.00 76.81 125 SER A CA 1
ATOM 951 C C . SER A 1 125 ? -26.511 -0.984 59.874 1.00 76.81 125 SER A C 1
ATOM 953 O O . SER A 1 125 ? -26.494 -1.367 61.044 1.00 76.81 125 SER A O 1
ATOM 955 N N . LEU A 1 126 ? -26.873 0.258 59.534 1.00 83.25 126 LEU A N 1
ATOM 956 C CA . LEU A 1 126 ? -27.349 1.246 60.507 1.00 83.25 126 LEU A CA 1
ATOM 957 C C . LEU A 1 126 ? -28.652 0.789 61.174 1.00 83.25 126 LEU A C 1
ATOM 959 O O . LEU A 1 126 ? -28.711 0.714 62.398 1.00 83.25 126 LEU A O 1
ATOM 963 N N . VAL A 1 127 ? -29.651 0.385 60.384 1.00 80.69 127 VAL A N 1
ATOM 964 C CA . VAL A 1 127 ? -30.949 -0.083 60.902 1.00 80.69 127 VAL A CA 1
ATOM 965 C C . VAL A 1 127 ? -30.791 -1.336 61.773 1.00 80.69 127 VAL A C 1
ATOM 967 O O . VAL A 1 127 ? -31.417 -1.444 62.826 1.00 80.69 127 VAL A O 1
ATOM 970 N N . MET A 1 128 ? -29.931 -2.284 61.383 1.00 78.31 128 MET A N 1
ATOM 971 C CA . MET A 1 128 ? -29.636 -3.466 62.205 1.00 78.31 128 MET A CA 1
ATOM 972 C C . MET A 1 128 ? -28.969 -3.089 63.536 1.00 78.31 128 MET A C 1
ATOM 974 O O . MET A 1 128 ? -29.327 -3.644 64.575 1.00 78.31 128 MET A O 1
ATOM 978 N N . SER A 1 129 ? -28.041 -2.127 63.526 1.00 78.38 129 SER A N 1
ATOM 979 C CA . SER A 1 129 ? -27.401 -1.608 64.742 1.00 78.38 129 SER A CA 1
ATOM 980 C C . SER A 1 129 ? -28.408 -0.919 65.670 1.00 78.38 129 SER A C 1
ATOM 982 O O . SER A 1 129 ? -28.411 -1.170 66.874 1.00 78.38 129 SER A O 1
ATOM 984 N N . GLU A 1 130 ? -29.328 -0.122 65.119 1.00 83.75 130 GLU A N 1
ATOM 985 C CA . GLU A 1 130 ? -30.408 0.528 65.873 1.00 83.75 130 GLU A CA 1
ATOM 986 C C . GLU A 1 130 ? -31.349 -0.492 66.533 1.00 83.75 130 GLU A C 1
ATOM 988 O O . GLU A 1 130 ? -31.685 -0.351 67.710 1.00 83.75 130 GLU A O 1
ATOM 993 N N . ILE A 1 131 ? -31.724 -1.563 65.819 1.00 80.31 131 ILE A N 1
ATOM 994 C CA . ILE A 1 131 ? -32.533 -2.665 66.372 1.00 80.31 131 ILE A CA 1
ATOM 995 C C . ILE A 1 131 ? -31.797 -3.348 67.534 1.00 80.31 131 ILE A C 1
ATOM 997 O O . ILE A 1 131 ? -32.399 -3.638 68.572 1.00 80.31 131 ILE A O 1
ATOM 1001 N N . LEU A 1 132 ? -30.495 -3.601 67.379 1.00 78.94 132 LEU A N 1
ATOM 1002 C CA . LEU A 1 132 ? -29.674 -4.236 68.412 1.00 78.94 132 LEU A CA 1
ATOM 1003 C C . LEU A 1 132 ? -29.502 -3.345 69.646 1.00 78.94 132 LEU A C 1
ATOM 1005 O O . LEU A 1 132 ? -29.598 -3.845 70.771 1.00 78.94 132 LEU A O 1
ATOM 1009 N N . ALA A 1 133 ? -29.300 -2.043 69.444 1.00 84.81 133 ALA A N 1
ATOM 1010 C CA . ALA A 1 133 ? -29.090 -1.063 70.504 1.00 84.81 133 ALA A CA 1
ATOM 1011 C C . ALA A 1 133 ? -30.374 -0.688 71.263 1.00 84.81 133 ALA A C 1
ATOM 1013 O O . ALA A 1 133 ? -30.284 -0.191 72.384 1.00 84.81 133 ALA A O 1
ATOM 1014 N N . ASN A 1 134 ? -31.560 -0.941 70.698 1.00 82.31 134 ASN A N 1
ATOM 1015 C CA . ASN A 1 134 ? -32.831 -0.581 71.325 1.00 82.31 134 ASN A CA 1
ATOM 1016 C C . ASN A 1 134 ? -33.158 -1.499 72.529 1.00 82.31 134 ASN A C 1
ATOM 1018 O O . ASN A 1 134 ? -33.352 -2.703 72.339 1.00 82.31 134 ASN A O 1
ATOM 1022 N N . PRO A 1 135 ? -33.232 -0.982 73.769 1.00 79.81 135 PRO A N 1
ATOM 1023 C CA . PRO A 1 135 ? -33.517 -1.791 74.955 1.00 79.81 135 PRO A CA 1
ATOM 1024 C C . PRO A 1 135 ? -34.988 -2.229 75.075 1.00 79.81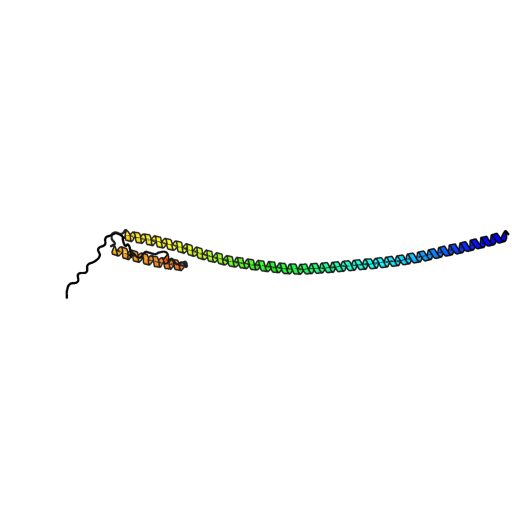 135 PRO A C 1
ATOM 1026 O O . PRO A 1 135 ? -35.263 -3.197 75.782 1.00 79.81 135 PRO A O 1
ATOM 1029 N N . ASP A 1 136 ? -35.914 -1.575 74.369 1.00 83.06 136 ASP A N 1
ATOM 1030 C CA . ASP A 1 136 ? -37.364 -1.808 74.466 1.00 83.06 136 ASP A CA 1
ATOM 1031 C C . ASP A 1 136 ? -37.843 -2.993 73.607 1.00 83.06 136 ASP A C 1
ATOM 1033 O O . ASP A 1 136 ? -38.988 -3.438 73.709 1.00 83.06 136 ASP A O 1
ATOM 1037 N N . ILE A 1 137 ? -36.968 -3.530 72.752 1.00 78.94 137 ILE A N 1
ATOM 1038 C CA . ILE A 1 137 ? -37.259 -4.681 71.894 1.00 78.94 137 ILE A CA 1
ATOM 1039 C C . ILE A 1 137 ? -36.764 -5.954 72.586 1.00 78.94 137 ILE A C 1
ATOM 1041 O O . ILE A 1 137 ? -35.590 -6.072 72.944 1.00 78.94 137 ILE A O 1
ATOM 1045 N N . SER A 1 138 ? -37.645 -6.945 72.739 1.00 79.25 138 SER A N 1
ATOM 1046 C CA . SER A 1 138 ? -37.254 -8.251 73.278 1.00 79.25 138 SER A CA 1
ATOM 1047 C C . SER A 1 138 ? -36.215 -8.929 72.379 1.00 79.25 138 SER A C 1
ATOM 1049 O O . SER A 1 138 ? -36.204 -8.747 71.164 1.00 79.25 138 SER A O 1
ATOM 1051 N N . THR A 1 139 ? -35.345 -9.757 72.955 1.00 74.94 139 THR A N 1
ATOM 1052 C CA . THR A 1 139 ? -34.292 -10.469 72.207 1.00 74.94 139 THR A CA 1
ATOM 1053 C C . THR A 1 139 ? -34.847 -11.309 71.051 1.00 74.94 139 THR A C 1
ATOM 1055 O O . THR A 1 139 ? -34.266 -11.325 69.970 1.00 74.94 139 THR A O 1
ATOM 1058 N N . ILE A 1 140 ? -36.016 -11.927 71.245 1.00 75.81 140 ILE A N 1
ATOM 1059 C CA . ILE A 1 140 ? -36.733 -12.696 70.216 1.00 75.81 140 ILE A CA 1
ATOM 1060 C C . ILE A 1 140 ? -37.233 -11.776 69.090 1.00 75.81 140 ILE A C 1
ATOM 1062 O O . ILE A 1 140 ? -37.109 -12.108 67.912 1.00 75.81 140 ILE A O 1
ATOM 1066 N N . ALA A 1 141 ? -37.767 -10.599 69.430 1.00 75.38 141 ALA A N 1
ATOM 1067 C CA . ALA A 1 141 ? -38.228 -9.630 68.439 1.00 75.38 141 ALA A CA 1
ATOM 1068 C C . ALA A 1 141 ? -37.063 -8.981 67.670 1.00 75.38 141 ALA A C 1
ATOM 1070 O O . ALA A 1 141 ? -37.201 -8.721 66.476 1.00 75.38 141 ALA A O 1
ATOM 1071 N N . LYS A 1 142 ? -35.898 -8.784 68.306 1.00 74.31 142 LYS A N 1
ATOM 1072 C CA . LYS A 1 142 ? -34.673 -8.323 67.629 1.00 74.31 142 LYS A CA 1
ATOM 1073 C C . LYS A 1 142 ? -34.222 -9.306 66.555 1.00 74.31 142 LYS A C 1
ATOM 1075 O O . LYS A 1 142 ? -33.970 -8.886 65.432 1.00 74.31 142 LYS A O 1
ATOM 1080 N N . ASP A 1 143 ? -34.173 -10.598 66.875 1.00 72.25 143 ASP A N 1
ATOM 1081 C CA . ASP A 1 143 ? -33.773 -11.638 65.920 1.00 72.25 143 ASP A CA 1
ATOM 1082 C C . ASP A 1 143 ? -34.726 -11.703 64.710 1.00 72.25 143 ASP A C 1
ATOM 1084 O O . ASP A 1 143 ? -34.286 -11.709 63.559 1.00 72.25 143 ASP A O 1
ATOM 1088 N N . ALA A 1 144 ? -36.042 -11.638 64.946 1.00 72.44 144 ALA A N 1
ATOM 1089 C CA . ALA A 1 144 ? -37.038 -11.595 63.872 1.00 72.44 144 ALA A CA 1
ATOM 1090 C C . ALA A 1 144 ? -36.902 -10.343 62.979 1.00 72.44 144 ALA A C 1
ATOM 1092 O O . ALA A 1 144 ? -36.979 -10.443 61.752 1.00 72.44 144 ALA A O 1
ATOM 1093 N N . LEU A 1 145 ? -36.663 -9.170 63.577 1.00 74.75 145 LEU A N 1
ATOM 1094 C CA . LEU A 1 145 ? -36.472 -7.916 62.842 1.00 74.75 145 LEU A CA 1
ATOM 1095 C C . LEU A 1 145 ? -35.165 -7.908 62.041 1.00 74.75 145 LEU A C 1
ATOM 1097 O O . LEU A 1 145 ? -35.161 -7.460 60.897 1.00 74.75 145 LEU A O 1
ATOM 1101 N N . ILE A 1 146 ? -34.073 -8.449 62.587 1.00 76.94 146 ILE A N 1
ATOM 1102 C CA . ILE A 1 146 ? -32.796 -8.578 61.871 1.00 76.94 146 ILE A CA 1
ATOM 1103 C C . ILE A 1 146 ? -32.944 -9.539 60.688 1.00 76.94 146 ILE A C 1
ATOM 1105 O O . ILE A 1 146 ? -32.555 -9.185 59.577 1.00 76.94 146 ILE A O 1
ATOM 1109 N N . LYS A 1 147 ? -33.586 -10.702 60.873 1.00 76.69 147 LYS A N 1
ATOM 1110 C CA . LYS A 1 147 ? -33.890 -11.647 59.778 1.00 76.69 147 LYS A CA 1
ATOM 1111 C C . LYS A 1 147 ? -34.721 -11.002 58.668 1.00 76.69 147 LYS A C 1
ATOM 1113 O O . LYS A 1 147 ? -34.442 -11.201 57.482 1.00 76.69 147 LYS A O 1
ATOM 1118 N N . HIS A 1 148 ? -35.704 -10.183 59.037 1.00 76.44 148 HIS A N 1
ATOM 1119 C CA . HIS A 1 148 ? -36.484 -9.412 58.075 1.00 76.44 148 HIS A CA 1
ATOM 1120 C C . HIS A 1 148 ? -35.615 -8.395 57.313 1.00 76.44 148 HIS A C 1
ATOM 1122 O O . HIS A 1 148 ? -35.698 -8.325 56.087 1.00 76.44 148 HIS A O 1
ATOM 1128 N N . GLN A 1 149 ? -34.721 -7.669 57.996 1.00 76.81 149 GLN A N 1
ATOM 1129 C CA . GLN A 1 149 ? -33.818 -6.724 57.328 1.00 76.81 149 GLN A CA 1
ATOM 1130 C C . GLN A 1 149 ? -32.775 -7.395 56.435 1.00 76.81 149 GLN A C 1
ATOM 1132 O O . GLN A 1 149 ? -32.472 -6.882 55.360 1.00 76.81 149 GLN A O 1
ATOM 1137 N N . VAL A 1 150 ? -32.276 -8.571 56.814 1.00 77.25 150 VAL A N 1
ATOM 1138 C CA . VAL A 1 150 ? -31.406 -9.387 55.954 1.00 77.25 150 VAL A CA 1
ATOM 1139 C C . VAL A 1 150 ? -32.156 -9.827 54.692 1.00 77.25 150 VAL A C 1
ATOM 1141 O O . VAL A 1 150 ? -31.599 -9.789 53.598 1.00 77.25 150 VAL A O 1
ATOM 1144 N N . THR A 1 151 ? -33.435 -10.190 54.813 1.00 79.06 151 THR A N 1
ATOM 1145 C CA . THR A 1 151 ? -34.271 -10.582 53.664 1.00 79.06 151 THR A CA 1
ATOM 1146 C C . THR A 1 151 ? -34.512 -9.409 52.710 1.00 79.06 151 THR A C 1
ATOM 1148 O O . THR A 1 151 ? -34.356 -9.558 51.496 1.00 79.06 151 THR A O 1
ATOM 1151 N N . LEU A 1 152 ? -34.824 -8.223 53.243 1.00 78.81 152 LEU A N 1
ATOM 1152 C CA . LEU A 1 152 ? -34.971 -7.006 52.440 1.00 78.81 152 LEU A CA 1
ATOM 1153 C C . LEU A 1 152 ? -33.660 -6.602 51.759 1.00 78.81 152 LEU A C 1
ATOM 1155 O O . LEU A 1 152 ? -33.668 -6.252 50.580 1.00 78.81 152 LEU A O 1
ATOM 1159 N N . LEU A 1 153 ? -32.533 -6.714 52.464 1.00 75.88 153 LEU A N 1
ATOM 1160 C CA . LEU A 1 153 ? -31.205 -6.453 51.915 1.00 75.88 153 LEU A CA 1
ATOM 1161 C C . LEU A 1 153 ? -30.878 -7.401 50.750 1.00 75.88 153 LEU A C 1
ATOM 1163 O O . LEU A 1 153 ? -30.456 -6.934 49.694 1.00 75.88 153 LEU A O 1
ATOM 1167 N N . LYS A 1 154 ? -31.143 -8.708 50.895 1.00 72.38 154 LYS A N 1
ATOM 1168 C CA . LYS A 1 154 ? -30.990 -9.694 49.807 1.00 72.38 154 LYS A CA 1
ATOM 1169 C C . LYS A 1 154 ? -31.856 -9.339 48.595 1.00 72.38 154 LYS A C 1
ATOM 1171 O O . LYS A 1 154 ? -31.370 -9.351 47.469 1.00 72.38 154 LYS A O 1
ATOM 1176 N N . SER A 1 155 ? -33.118 -8.964 48.813 1.00 76.81 155 SER A N 1
ATOM 1177 C CA . SER A 1 155 ? -34.013 -8.552 47.724 1.00 76.81 155 SER A CA 1
ATOM 1178 C C . SER A 1 155 ? -33.529 -7.282 47.019 1.00 76.81 155 SER A C 1
ATOM 1180 O O . SER A 1 155 ? -33.587 -7.203 45.794 1.00 76.81 155 SER A O 1
ATOM 1182 N N . ALA A 1 156 ? -33.050 -6.289 47.770 1.00 71.19 156 ALA A N 1
ATOM 1183 C CA . ALA A 1 156 ? -32.556 -5.035 47.211 1.00 71.19 156 ALA A CA 1
ATOM 1184 C C . ALA A 1 156 ? -31.262 -5.244 46.406 1.00 71.19 156 ALA A C 1
ATOM 1186 O O . ALA A 1 156 ? -31.122 -4.699 45.313 1.00 71.19 156 ALA A O 1
ATOM 1187 N N . LEU A 1 157 ? -30.348 -6.082 46.901 1.00 69.44 157 LEU A N 1
ATOM 1188 C CA . LEU A 1 157 ? -29.116 -6.435 46.195 1.00 69.44 157 LEU A CA 1
ATOM 1189 C C . LEU A 1 157 ? -29.367 -7.308 44.965 1.00 69.44 157 LEU A C 1
ATOM 1191 O O . LEU A 1 157 ? -28.655 -7.144 43.983 1.00 69.44 157 LEU A O 1
ATOM 1195 N N . ASN A 1 158 ? -30.407 -8.144 44.964 1.00 73.31 158 ASN A N 1
ATOM 1196 C CA . ASN A 1 158 ? -30.842 -8.874 43.769 1.00 73.31 158 ASN A CA 1
ATOM 1197 C C . ASN A 1 158 ? -31.353 -7.950 42.669 1.00 73.31 158 ASN A C 1
ATOM 1199 O O . ASN A 1 158 ? -30.993 -8.119 41.509 1.00 73.31 158 ASN A O 1
ATOM 1203 N N . VAL A 1 159 ? -32.164 -6.949 43.016 1.00 73.19 159 VAL A N 1
ATOM 1204 C CA . VAL A 1 159 ? -32.652 -5.965 42.038 1.00 73.19 159 VAL A CA 1
ATOM 1205 C C . VAL A 1 159 ? -31.490 -5.139 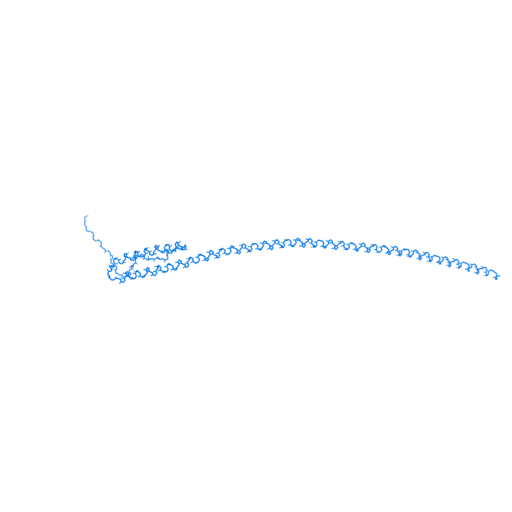41.481 1.00 73.19 159 VAL A C 1
ATOM 1207 O O . VAL A 1 159 ? -31.395 -4.936 40.275 1.00 73.19 159 VAL A O 1
ATOM 1210 N N . VAL A 1 160 ? -30.573 -4.700 42.345 1.00 68.56 160 VAL A N 1
ATOM 1211 C CA . VAL A 1 160 ? -29.384 -3.927 41.952 1.00 68.56 160 VAL A CA 1
ATOM 1212 C C . VAL A 1 160 ? -28.416 -4.777 41.119 1.00 68.56 160 VAL A C 1
ATOM 1214 O O . VAL A 1 160 ? -27.927 -4.315 40.091 1.00 68.56 160 VAL A O 1
ATOM 1217 N N . GLY A 1 161 ? -28.205 -6.036 41.497 1.00 65.88 161 GLY A N 1
ATOM 1218 C CA . GLY A 1 161 ? -27.432 -7.016 40.737 1.00 65.88 161 GLY A CA 1
ATOM 1219 C C . GLY A 1 161 ? -28.029 -7.290 39.358 1.00 65.88 161 GLY A C 1
ATOM 1220 O O . GLY A 1 161 ? -27.319 -7.194 38.363 1.00 65.88 161 GLY A O 1
ATOM 1221 N N . ALA A 1 162 ? -29.347 -7.485 39.267 1.00 70.56 162 ALA A N 1
ATOM 1222 C CA . ALA A 1 162 ? -30.055 -7.656 37.997 1.00 70.56 162 ALA A CA 1
ATOM 1223 C C . ALA A 1 162 ? -29.962 -6.420 37.078 1.00 70.56 162 ALA A C 1
ATOM 1225 O O . ALA A 1 162 ? -29.899 -6.570 35.862 1.00 70.56 162 ALA A O 1
ATOM 1226 N N . ILE A 1 163 ? -29.905 -5.201 37.634 1.00 68.88 163 ILE A N 1
ATOM 1227 C CA . ILE A 1 163 ? -29.680 -3.960 36.862 1.00 68.88 163 ILE A CA 1
ATOM 1228 C C . ILE A 1 163 ? -28.250 -3.894 36.303 1.00 68.88 163 ILE A C 1
ATOM 1230 O O . ILE A 1 163 ? -28.029 -3.343 35.225 1.00 68.88 163 ILE A O 1
ATOM 1234 N N . GLY A 1 164 ? -27.273 -4.428 37.039 1.00 62.44 164 GLY A N 1
ATOM 1235 C CA . GLY A 1 164 ? -25.868 -4.445 36.635 1.00 62.44 164 GLY A CA 1
ATOM 1236 C C . GLY A 1 164 ? -25.413 -5.692 35.882 1.00 62.44 164 GLY A C 1
ATOM 1237 O O . GLY A 1 164 ? -24.249 -5.722 35.495 1.00 62.44 164 GLY A O 1
ATOM 1238 N N . ASP A 1 165 ? -26.287 -6.686 35.701 1.00 66.25 165 ASP A N 1
ATOM 1239 C CA . ASP A 1 165 ? -25.939 -8.049 35.268 1.00 66.25 165 ASP A CA 1
ATOM 1240 C C . ASP A 1 165 ? -24.808 -8.667 36.120 1.00 66.25 165 ASP A C 1
ATOM 1242 O O . ASP A 1 165 ? -23.831 -9.226 35.625 1.00 66.25 165 ASP A O 1
ATOM 1246 N N . ILE A 1 166 ? -24.899 -8.479 37.441 1.00 64.94 166 ILE A N 1
ATOM 1247 C CA . ILE A 1 166 ? -23.924 -8.957 38.428 1.00 64.94 166 ILE A CA 1
ATOM 1248 C C . ILE A 1 166 ? -24.665 -9.791 39.464 1.00 64.94 166 ILE A C 1
ATOM 1250 O O . ILE A 1 166 ? -25.602 -9.310 40.103 1.00 64.94 166 ILE A O 1
ATOM 1254 N N . ASP A 1 167 ? -24.200 -11.015 39.689 1.00 62.91 167 ASP A N 1
ATOM 1255 C CA . ASP A 1 167 ? -24.666 -11.834 40.802 1.00 62.91 167 ASP A CA 1
ATOM 1256 C C . ASP A 1 167 ? -24.028 -11.344 42.112 1.00 62.91 167 ASP A C 1
ATOM 1258 O O . ASP A 1 167 ? -22.826 -11.485 42.342 1.00 62.91 167 ASP A O 1
ATOM 1262 N N . LEU A 1 168 ? -24.837 -10.696 42.952 1.00 64.31 168 LEU A N 1
ATOM 1263 C CA . LEU A 1 168 ? -24.438 -10.207 44.276 1.00 64.31 168 LEU A CA 1
ATOM 1264 C C . LEU A 1 168 ? -24.978 -11.094 45.406 1.00 64.31 168 LEU A C 1
ATOM 1266 O O . LEU A 1 168 ? -24.712 -10.819 46.579 1.00 64.31 168 LEU A O 1
ATOM 1270 N N . THR A 1 169 ? -25.740 -12.135 45.068 1.00 60.72 169 THR A N 1
ATOM 1271 C CA . THR A 1 169 ? -26.453 -12.986 46.027 1.00 60.72 169 THR A CA 1
ATOM 1272 C C . THR A 1 169 ? -25.504 -13.854 46.837 1.00 60.72 169 THR A C 1
ATOM 1274 O O . THR A 1 169 ? -25.691 -14.003 48.045 1.00 60.72 169 THR A O 1
ATOM 1277 N N . ASP A 1 170 ? -24.441 -14.338 46.196 1.00 59.62 170 ASP A N 1
ATOM 1278 C CA . ASP A 1 170 ? -23.420 -15.189 46.816 1.00 59.62 170 ASP A CA 1
ATOM 1279 C C . ASP A 1 170 ? -22.351 -14.398 47.585 1.00 59.62 170 ASP A C 1
ATOM 1281 O O . ASP A 1 170 ? -21.583 -14.966 48.363 1.00 59.62 170 ASP A O 1
ATOM 1285 N N . LEU A 1 171 ? -22.304 -13.071 47.417 1.00 57.56 171 LEU A N 1
ATOM 1286 C CA . LEU A 1 171 ? -21.333 -12.213 48.102 1.00 57.56 171 LEU A CA 1
ATOM 1287 C C . LEU A 1 171 ? -21.634 -12.060 49.604 1.00 57.56 171 LEU A C 1
ATOM 1289 O O . LEU A 1 171 ? -20.766 -11.651 50.375 1.00 57.56 171 LEU A O 1
ATOM 1293 N N . LEU A 1 172 ? -22.866 -12.363 50.022 1.00 60.03 172 LEU A N 1
ATOM 1294 C CA . LEU A 1 172 ? -23.326 -12.238 51.400 1.00 60.03 172 LEU A CA 1
ATOM 1295 C C . LEU A 1 172 ? -23.805 -13.589 51.930 1.00 60.03 172 LEU A C 1
ATOM 1297 O O . LEU A 1 172 ? -25.003 -13.861 52.048 1.00 60.03 172 LEU A O 1
ATOM 1301 N N . THR A 1 173 ? -22.847 -14.423 52.324 1.00 53.59 173 THR A N 1
ATOM 1302 C CA . THR A 1 173 ? -23.100 -15.551 53.219 1.00 53.59 173 THR A CA 1
ATOM 1303 C C . THR A 1 173 ? -23.358 -15.009 54.623 1.00 53.59 173 THR A C 1
ATOM 1305 O O . THR A 1 173 ? -22.484 -14.939 55.484 1.00 53.59 173 THR A O 1
ATOM 1308 N N . PHE A 1 174 ? -24.594 -14.580 54.867 1.00 55.03 174 PHE A N 1
ATOM 1309 C CA . PHE A 1 174 ? -25.071 -14.417 56.233 1.00 55.03 174 PHE A CA 1
ATOM 1310 C C . PHE A 1 174 ? -25.120 -15.818 56.814 1.00 55.03 174 PHE A C 1
ATOM 1312 O O . PHE A 1 174 ? -26.013 -16.579 56.456 1.00 55.03 174 PHE A O 1
ATOM 1319 N N . GLY A 1 175 ? -24.105 -16.184 57.599 1.00 45.09 175 GLY A N 1
ATOM 1320 C CA . GLY A 1 175 ? -24.087 -17.461 58.291 1.00 45.09 175 GLY A CA 1
ATOM 1321 C C . GLY A 1 175 ? -25.422 -17.624 58.996 1.00 45.09 175 GLY A C 1
ATOM 1322 O O . GLY A 1 175 ? -25.742 -16.846 59.897 1.00 45.09 175 GLY A O 1
ATOM 1323 N N . ASP A 1 176 ? -26.220 -18.582 58.530 1.00 44.84 176 ASP A N 1
ATOM 1324 C CA . ASP A 1 176 ? -27.384 -19.028 59.269 1.00 44.84 176 ASP A CA 1
ATOM 1325 C C . ASP A 1 176 ? -26.862 -19.370 60.664 1.00 44.84 176 ASP A C 1
ATOM 1327 O O . ASP A 1 176 ? -25.874 -20.094 60.803 1.00 44.84 176 ASP A O 1
ATOM 1331 N N . GLY A 1 177 ? -27.440 -18.754 61.692 1.00 45.81 177 GLY A N 1
ATOM 1332 C CA . GLY A 1 177 ? -26.995 -18.841 63.083 1.00 45.81 177 GLY A CA 1
ATOM 1333 C C . GLY A 1 177 ? -27.105 -20.236 63.714 1.00 45.81 177 GLY A C 1
ATOM 1334 O O . GLY A 1 177 ? -27.297 -20.325 64.919 1.00 45.81 177 GLY A O 1
ATOM 1335 N N . ASP A 1 178 ? -26.958 -21.307 62.938 1.00 41.66 178 ASP A N 1
ATOM 1336 C CA . ASP A 1 178 ? -27.023 -22.709 63.339 1.00 41.66 178 ASP A CA 1
ATOM 1337 C C . ASP A 1 178 ? -25.622 -23.347 63.371 1.00 41.66 178 ASP A C 1
ATOM 1339 O O . ASP A 1 178 ? -25.368 -24.375 62.753 1.00 41.66 178 ASP A O 1
ATOM 1343 N N . ASN A 1 179 ? -24.677 -22.726 64.086 1.00 40.91 179 ASN A N 1
ATOM 1344 C CA . ASN A 1 179 ? -23.720 -23.426 64.963 1.00 40.91 179 ASN A CA 1
ATOM 1345 C C . ASN A 1 179 ? -22.687 -22.453 65.539 1.00 40.91 179 ASN A C 1
ATOM 1347 O O . ASN A 1 179 ? -21.571 -22.319 65.039 1.00 40.91 179 ASN A O 1
ATOM 1351 N N . ILE A 1 180 ? -23.013 -21.851 66.681 1.00 42.72 180 ILE A N 1
ATOM 1352 C CA . ILE A 1 180 ? -21.980 -21.499 67.660 1.00 42.72 180 ILE A CA 1
ATOM 1353 C C . ILE A 1 180 ? -21.885 -22.675 68.636 1.00 42.72 180 ILE A C 1
ATOM 1355 O O . ILE A 1 180 ? -22.297 -22.592 69.792 1.00 42.72 180 ILE A O 1
ATOM 1359 N N . ALA A 1 181 ? -21.395 -23.820 68.157 1.00 38.34 181 ALA A N 1
ATOM 1360 C CA . ALA A 1 181 ? -20.987 -24.896 69.047 1.00 38.34 181 ALA A CA 1
ATOM 1361 C C . ALA A 1 181 ? -19.723 -24.430 69.782 1.00 38.34 181 ALA A C 1
ATOM 1363 O O . ALA A 1 181 ? -18.619 -24.510 69.249 1.00 38.34 181 ALA A O 1
ATOM 1364 N N . PHE A 1 182 ? -19.892 -23.900 70.996 1.00 38.34 182 PHE A N 1
ATOM 1365 C CA . PHE A 1 182 ? -18.796 -23.692 71.941 1.00 38.34 182 PHE A CA 1
ATOM 1366 C C . PHE A 1 182 ? -18.115 -25.047 72.211 1.00 38.34 182 PHE A C 1
ATOM 1368 O O . PHE A 1 182 ? -18.754 -25.941 72.773 1.00 38.34 182 PHE A O 1
ATOM 1375 N N . PRO A 1 183 ? -16.833 -25.241 71.855 1.00 40.44 183 PRO A N 1
ATOM 1376 C CA . PRO A 1 183 ? -16.127 -26.461 72.198 1.00 40.44 183 PRO A CA 1
ATOM 1377 C C . PRO A 1 183 ? -15.563 -26.292 73.612 1.00 40.44 183 PRO A C 1
ATOM 1379 O O . PRO A 1 183 ? -14.536 -25.642 73.798 1.00 40.44 183 PRO A O 1
ATOM 1382 N N . GLY A 1 184 ? -16.239 -26.834 74.632 1.00 33.84 184 GLY A N 1
ATOM 1383 C CA . GLY A 1 184 ? -15.713 -26.710 75.996 1.00 33.84 184 GLY A CA 1
ATOM 1384 C C . GLY A 1 184 ? -16.514 -27.296 77.160 1.00 33.84 184 GLY A C 1
ATOM 1385 O O . GLY A 1 184 ? -16.762 -26.578 78.118 1.00 33.84 184 GLY A O 1
ATOM 1386 N N . GLY A 1 185 ? -16.800 -28.604 77.126 1.00 29.38 185 GLY A N 1
ATOM 1387 C CA . GLY A 1 185 ? -16.818 -29.474 78.321 1.00 29.38 185 GLY A CA 1
ATOM 1388 C C . GLY A 1 185 ? -18.159 -29.732 79.040 1.00 29.38 185 GLY A C 1
ATOM 1389 O O . GLY A 1 185 ? -19.099 -28.958 78.895 1.00 29.38 185 GLY A O 1
ATOM 1390 N N . PRO A 1 186 ? -18.242 -30.768 79.905 1.00 40.03 186 PRO A N 1
ATOM 1391 C CA . PRO A 1 186 ? -17.554 -32.061 79.908 1.00 40.03 186 PRO A CA 1
ATOM 1392 C C . PRO A 1 186 ? -18.543 -33.232 79.730 1.00 40.03 186 PRO A C 1
ATOM 1394 O O . PRO A 1 186 ? -19.695 -33.189 80.156 1.00 40.03 186 PRO A O 1
ATOM 1397 N N . GLY A 1 187 ? -18.074 -34.299 79.085 1.00 41.53 187 GLY A N 1
ATOM 1398 C CA . GLY A 1 187 ? -18.875 -35.480 78.788 1.00 41.53 187 GLY A CA 1
ATOM 1399 C C . GLY A 1 187 ? -19.376 -36.245 80.016 1.00 41.53 187 GLY A C 1
ATOM 1400 O O . GLY A 1 187 ? -18.732 -36.301 81.061 1.00 41.53 187 GLY A O 1
ATOM 1401 N N . GLY A 1 188 ? -20.505 -36.917 79.812 1.00 32.59 188 GLY A N 1
ATOM 1402 C CA . GLY A 1 188 ? -20.995 -38.010 80.639 1.00 32.59 188 GLY A CA 1
ATOM 1403 C C . GLY A 1 188 ? -21.899 -38.907 79.789 1.00 32.59 188 GLY A C 1
ATOM 1404 O O . GLY A 1 188 ? -23.037 -38.523 79.527 1.00 32.59 188 GLY A O 1
ATOM 1405 N N . PRO A 1 189 ? -21.403 -40.054 79.294 1.00 51.97 189 PRO A N 1
ATOM 1406 C CA . PRO A 1 189 ? -22.174 -40.986 78.486 1.00 51.97 189 PRO A CA 1
ATOM 1407 C C . PRO A 1 189 ? -22.656 -42.178 79.338 1.00 51.97 189 PRO A C 1
ATOM 1409 O O . PRO A 1 189 ? -21.919 -42.666 80.190 1.00 51.97 189 PRO A O 1
ATOM 1412 N N . TRP A 1 190 ? -23.854 -42.684 79.024 1.00 38.72 190 TRP A N 1
ATOM 1413 C CA . TRP A 1 190 ? -24.437 -43.979 79.432 1.00 38.72 190 TRP A CA 1
ATOM 1414 C C . TRP A 1 190 ? -25.274 -44.057 80.718 1.00 38.72 190 TRP A C 1
ATOM 1416 O O . TRP A 1 190 ? -24.769 -44.076 81.835 1.00 38.72 190 TRP A O 1
ATOM 1426 N N . GLY A 1 191 ? -26.575 -44.291 80.499 1.00 38.75 191 GLY A N 1
ATOM 1427 C CA . GLY A 1 191 ? -27.439 -45.060 81.394 1.00 38.75 191 GLY A CA 1
ATOM 1428 C C . GLY A 1 191 ? -28.936 -44.912 81.085 1.00 38.75 191 GLY A C 1
ATOM 1429 O O . GLY A 1 191 ? -29.562 -44.022 81.653 1.00 38.75 191 GLY A O 1
ATOM 1430 N N . PRO A 1 192 ? -29.555 -45.761 80.238 1.00 45.84 192 PRO A N 1
ATOM 1431 C CA . PRO A 1 192 ? -31.006 -45.891 80.195 1.00 45.84 192 PRO A CA 1
ATOM 1432 C C . PRO A 1 192 ? -31.455 -46.983 81.180 1.00 45.84 192 PRO A C 1
ATOM 1434 O O . PRO A 1 192 ? -31.206 -48.167 80.962 1.00 45.84 192 PRO A O 1
ATOM 1437 N N . TYR A 1 193 ? -32.135 -46.604 82.265 1.00 50.56 193 TYR A N 1
ATOM 1438 C CA . TYR A 1 193 ? -32.938 -47.554 83.038 1.00 50.56 193 TYR A CA 1
ATOM 1439 C C . TYR A 1 193 ? -34.260 -47.795 82.303 1.00 50.56 193 TYR A C 1
ATOM 1441 O O . TYR A 1 193 ? -35.096 -46.899 82.215 1.00 50.56 193 TYR A O 1
ATOM 1449 N N . GLY A 1 194 ? -34.458 -49.017 81.814 1.00 37.38 194 GLY A N 1
ATOM 1450 C CA . GLY A 1 194 ? -35.781 -49.592 81.578 1.00 37.38 194 GLY A CA 1
ATOM 1451 C C . GLY A 1 194 ? -35.997 -50.756 82.556 1.00 37.38 194 GLY A C 1
ATOM 1452 O O . GLY A 1 194 ? -35.133 -51.632 82.611 1.00 37.38 194 GLY A O 1
ATOM 1453 N N . PRO A 1 195 ? -37.082 -50.780 83.354 1.00 50.31 195 PRO A N 1
ATOM 1454 C CA . PRO A 1 195 ? -37.386 -51.884 84.257 1.00 50.31 195 PRO A CA 1
ATOM 1455 C C . PRO A 1 195 ? -38.284 -52.945 83.595 1.00 50.31 195 PRO A C 1
ATOM 1457 O O . PRO A 1 195 ? -39.255 -52.597 82.937 1.00 50.31 195 PRO A O 1
ATOM 1460 N N . GLY A 1 196 ? -37.948 -54.216 83.849 1.00 39.72 196 GLY A N 1
ATOM 1461 C CA . GLY A 1 196 ? -38.836 -55.338 84.207 1.00 39.72 196 GLY A CA 1
ATOM 1462 C C . GLY A 1 196 ? -40.022 -55.737 83.314 1.00 39.72 196 GLY A C 1
ATOM 1463 O O . GLY A 1 196 ? -40.937 -54.948 83.099 1.00 39.72 196 GLY A O 1
ATOM 1464 N N . GLY A 1 197 ? -40.081 -57.032 82.973 1.00 35.44 197 GLY A N 1
ATOM 1465 C CA . GLY A 1 197 ? -41.297 -57.728 82.528 1.00 35.44 197 GLY A CA 1
ATOM 1466 C C . GLY A 1 197 ? -41.046 -58.764 81.454 1.00 35.44 197 GLY A C 1
ATOM 1467 O O . GLY A 1 197 ? -41.158 -58.380 80.273 1.00 35.44 197 GLY A O 1
#